Protein AF-0000000080795865 (afdb_homodimer)

Foldseek 3Di:
DVVVVVVVVVVVVVVVVVVVVVVVVVLVVVLVVLLVVLVVLLVLLVVVVVCCVVPVDDLVVLQVQLVVVCVVPVPDPQSHSVSNVLSNLLLCCLQPLLLVVLVVPPPPDDPVSVVSNVQSPSPDDDPVLSSDGPVVSSVVSVVSVVVVVVVVVVVVVVVVVCVVVVD/DVVVVVVVVVVVVVVVVVVVVVVVVVLVVVLVVLLVVLVVLLVLLVVVVVCCVVPVDDLVVLQVQLVVVCVVPVPDPQSHSVSNVLSNLLLCCLQPLLLVVVVVPPPPDDPVSVVSNVQSPSPDDRSVLSSDGPVVSSVVSVVSVVVVVVVVVVVVVVVVVCVVVVD

InterPro domains:
  IPR041527 YhcG, N-terminal [PF17761] (17-151)
  IPR053148 PD-(D/E)XK-like domain-containing protein [PTHR30547] (7-151)

Nearest PDB structures (foldseek):
  7zr1-assembly1_C  TM=2.154E-01  e=6.441E+00  Thermochaetoides thermophila

Solvent-accessible surface area (backbone atoms only — not comparable to full-atom values): 17649 Å² total; per-residue (Å²): 111,68,65,58,51,48,52,47,53,52,46,54,53,48,52,52,52,49,52,51,51,52,51,52,38,50,51,52,29,50,44,45,36,39,27,38,49,43,51,48,38,37,50,51,7,47,51,51,53,52,41,29,74,74,70,63,57,50,71,66,55,44,46,50,50,19,53,52,49,35,68,76,35,71,89,55,84,69,46,43,47,70,45,48,53,48,20,30,50,49,34,41,39,56,42,45,48,49,54,54,51,55,71,66,42,60,90,81,55,57,69,65,58,52,51,51,48,63,52,34,65,52,74,52,80,46,66,74,61,26,65,44,54,65,73,58,48,50,52,50,47,52,49,52,50,50,48,48,50,48,50,50,49,50,50,51,50,51,51,50,50,47,55,58,66,69,97,114,69,64,60,52,47,51,48,51,52,46,54,53,49,53,51,52,50,51,50,50,51,52,49,39,51,49,52,28,51,44,48,35,40,26,38,49,43,51,49,39,38,50,51,8,46,50,52,52,51,42,30,74,74,69,62,57,51,70,67,55,45,47,51,48,18,53,52,49,36,68,74,35,72,89,55,84,69,46,45,46,70,45,48,54,48,21,30,51,50,33,42,40,57,42,48,50,48,54,55,51,55,71,66,41,60,88,82,55,56,68,65,56,53,50,51,48,63,51,35,66,53,75,50,80,44,65,74,61,27,65,44,54,65,74,58,51,52,52,50,48,53,49,52,50,50,50,48,50,50,50,50,48,51,52,50,50,51,51,50,49,48,55,58,66,69,96

Structure (mmCIF, N/CA/C/O backbone):
data_AF-0000000080795865-model_v1
#
loop_
_entity.id
_entity.type
_entity.pdbx_description
1 polymer 'YhcG N-terminal domain-containing protein'
#
loop_
_atom_site.group_PDB
_atom_site.id
_atom_site.type_symbol
_atom_site.label_atom_id
_atom_site.label_alt_id
_atom_site.label_comp_id
_atom_site.label_asym_id
_atom_site.label_entity_id
_atom_site.label_seq_id
_atom_site.pdbx_PDB_ins_code
_atom_site.Cartn_x
_atom_site.Cartn_y
_atom_site.Cartn_z
_atom_site.occupancy
_atom_site.B_iso_or_equiv
_atom_site.auth_seq_id
_atom_site.auth_comp_id
_atom_site.auth_asym_id
_atom_site.auth_atom_id
_atom_site.pdbx_PDB_model_num
ATOM 1 N N . MET A 1 1 ? -2.428 -23.75 -40.094 1 52.38 1 MET A N 1
ATOM 2 C CA . MET A 1 1 ? -2.311 -22.312 -40.375 1 52.38 1 MET A CA 1
ATOM 3 C C . MET A 1 1 ? -3.217 -21.5 -39.469 1 52.38 1 MET A C 1
ATOM 5 O O . MET A 1 1 ? -2.777 -20.531 -38.844 1 52.38 1 MET A O 1
ATOM 9 N N . ASP A 1 2 ? -4.523 -21.969 -39.344 1 59.5 2 ASP A N 1
ATOM 10 C CA . ASP A 1 2 ? -5.574 -21.359 -38.531 1 59.5 2 ASP A CA 1
ATOM 11 C C . ASP A 1 2 ? -5.277 -21.5 -37.031 1 59.5 2 ASP A C 1
ATOM 13 O O . ASP A 1 2 ? -5.473 -20.562 -36.281 1 59.5 2 ASP A O 1
ATOM 17 N N . SER A 1 3 ? -4.492 -22.578 -36.781 1 68.5 3 SER A N 1
ATOM 18 C CA . SER A 1 3 ? -4.211 -22.859 -35.375 1 68.5 3 SER A CA 1
ATOM 19 C C . SER A 1 3 ? -3.158 -21.906 -34.812 1 68.5 3 SER A C 1
ATOM 21 O O . SER A 1 3 ? -3.252 -21.469 -33.688 1 68.5 3 SER A O 1
ATOM 23 N N . ASP A 1 4 ? -2.246 -21.547 -35.75 1 73.12 4 ASP A N 1
ATOM 24 C CA . ASP A 1 4 ? -1.173 -20.656 -35.344 1 73.12 4 ASP A CA 1
ATOM 25 C C . ASP A 1 4 ? -1.697 -19.234 -35.125 1 73.12 4 ASP A C 1
ATOM 27 O O . ASP A 1 4 ? -1.263 -18.531 -34.219 1 73.12 4 ASP A O 1
ATOM 31 N N . ILE A 1 5 ? -2.664 -18.875 -36.094 1 67.75 5 ILE A N 1
ATOM 32 C CA . ILE A 1 5 ? -3.25 -17.547 -35.969 1 67.75 5 ILE A CA 1
ATOM 33 C C . ILE A 1 5 ? -4.074 -17.453 -34.688 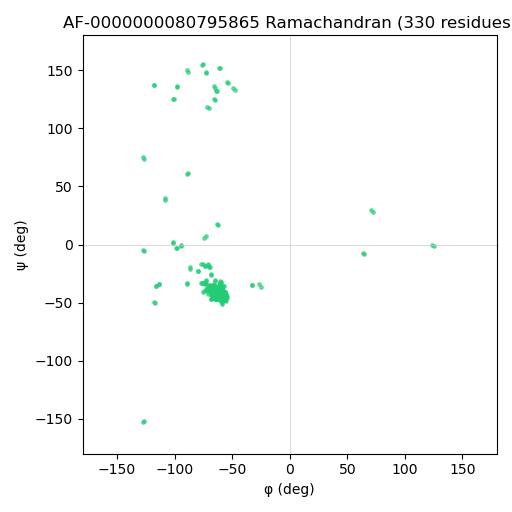1 67.75 5 ILE A C 1
ATOM 35 O O . ILE A 1 5 ? -4.02 -16.438 -34 1 67.75 5 ILE A O 1
ATOM 39 N N . ILE A 1 6 ? -4.82 -18.422 -34.438 1 67.81 6 ILE A N 1
ATOM 40 C CA . ILE A 1 6 ? -5.664 -18.453 -33.25 1 67.81 6 ILE A CA 1
ATOM 41 C C . ILE A 1 6 ? -4.793 -18.391 -31.984 1 67.81 6 ILE A C 1
ATOM 43 O O . ILE A 1 6 ? -5.09 -17.641 -31.047 1 67.81 6 ILE A O 1
ATOM 47 N N . LYS A 1 7 ? -3.793 -19.172 -32 1 76.62 7 LYS A N 1
ATOM 48 C CA . LYS A 1 7 ? -2.887 -19.156 -30.875 1 76.62 7 LYS A CA 1
ATOM 49 C C . LYS A 1 7 ? -2.266 -17.781 -30.672 1 76.62 7 LYS A C 1
ATOM 51 O O . LYS A 1 7 ? -2.105 -17.328 -29.531 1 76.62 7 LYS A O 1
ATOM 56 N N . ARG A 1 8 ? -2.104 -17.141 -31.812 1 84.62 8 ARG A N 1
ATOM 57 C CA . ARG A 1 8 ? -1.524 -15.812 -31.734 1 84.62 8 ARG A CA 1
ATOM 58 C C . ARG A 1 8 ? -2.539 -14.805 -31.203 1 84.62 8 ARG A C 1
ATOM 60 O O . ARG A 1 8 ? -2.195 -13.93 -30.406 1 84.62 8 ARG A O 1
ATOM 67 N N . ALA A 1 9 ? -3.742 -14.953 -31.656 1 87.62 9 ALA A N 1
ATOM 68 C CA . ALA A 1 9 ? -4.801 -14.062 -31.188 1 87.62 9 ALA A CA 1
ATOM 69 C C . ALA A 1 9 ? -5.07 -14.266 -29.688 1 87.62 9 ALA A C 1
ATOM 71 O O . ALA A 1 9 ? -5.273 -13.297 -28.953 1 87.62 9 ALA A O 1
ATOM 72 N N . GLU A 1 10 ? -5.066 -15.461 -29.312 1 89.5 10 GLU A N 1
ATOM 73 C CA . GLU A 1 10 ? -5.305 -15.789 -27.906 1 89.5 10 GLU A CA 1
ATOM 74 C C . GLU A 1 10 ? -4.176 -15.281 -27.016 1 89.5 10 GLU A C 1
ATOM 76 O O . GLU A 1 10 ? -4.418 -14.805 -25.906 1 89.5 10 GLU A O 1
ATOM 81 N N . TYR A 1 11 ? -3.012 -15.383 -27.609 1 93.81 11 TYR A N 1
ATOM 82 C CA . TYR A 1 11 ? -1.864 -14.883 -26.859 1 93.81 11 TYR A CA 1
ATOM 83 C C . TYR A 1 11 ? -1.938 -13.367 -26.688 1 93.81 11 TYR A C 1
ATOM 85 O O . TYR A 1 11 ? -1.671 -12.844 -25.609 1 93.81 11 TYR A O 1
ATOM 93 N N . THR A 1 12 ? -2.311 -12.688 -27.781 1 94.12 12 THR A N 1
ATOM 94 C CA . THR A 1 12 ? -2.418 -11.227 -27.734 1 94.12 12 THR A CA 1
ATOM 95 C C . THR A 1 12 ? -3.465 -10.797 -26.719 1 94.12 12 THR A C 1
ATOM 97 O O . THR A 1 12 ? -3.238 -9.859 -25.953 1 94.12 12 THR A O 1
ATOM 100 N N . GLU A 1 13 ? -4.551 -11.469 -26.672 1 94 13 GLU A N 1
ATOM 101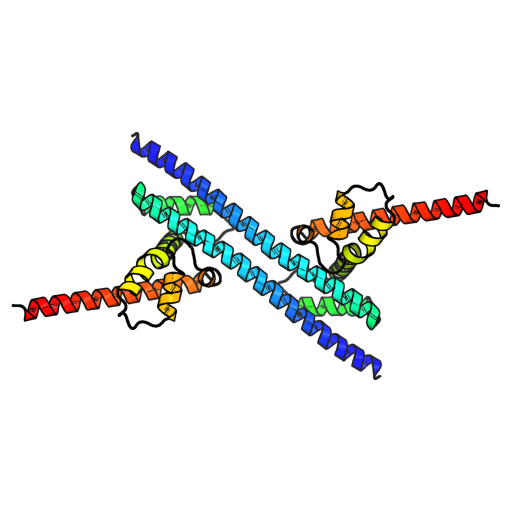 C CA . GLU A 1 13 ? -5.594 -11.164 -25.703 1 94 13 GLU A CA 1
ATOM 102 C C . GLU A 1 13 ? -5.117 -11.445 -24.281 1 94 13 GLU A C 1
ATOM 104 O O . GLU A 1 13 ? -5.359 -10.648 -23.375 1 94 13 GLU A O 1
ATOM 109 N N . PHE A 1 14 ? -4.457 -12.492 -24.156 1 94.31 14 PHE A N 1
ATOM 110 C CA . PHE A 1 14 ? -3.965 -12.914 -22.859 1 94.31 14 PHE A CA 1
ATOM 111 C C . PHE A 1 14 ? -2.955 -11.914 -22.312 1 94.31 14 PHE A C 1
ATOM 113 O O . PHE A 1 14 ? -3.082 -11.461 -21.172 1 94.31 14 PHE A O 1
ATOM 120 N N . ILE A 1 15 ? -2.033 -11.516 -23.125 1 94.88 15 ILE A N 1
ATOM 121 C CA . ILE A 1 15 ? -0.972 -10.617 -22.688 1 94.88 15 ILE A CA 1
ATOM 122 C C . ILE A 1 15 ? -1.558 -9.242 -22.375 1 94.88 15 ILE A C 1
ATOM 124 O O . ILE A 1 15 ? -1.11 -8.562 -21.438 1 94.88 15 ILE A O 1
ATOM 128 N N . ASN A 1 16 ? -2.516 -8.836 -23.109 1 96.12 16 ASN A N 1
ATOM 129 C CA . ASN A 1 16 ? -3.168 -7.559 -22.844 1 96.12 16 ASN A CA 1
ATOM 130 C C . ASN A 1 16 ? -3.912 -7.578 -21.516 1 96.12 16 ASN A C 1
ATOM 132 O O . ASN A 1 16 ? -3.867 -6.605 -20.766 1 96.12 16 ASN A O 1
ATOM 136 N N . GLU A 1 17 ? -4.531 -8.656 -21.25 1 95.44 17 GLU A N 1
ATOM 137 C CA . GLU A 1 17 ? -5.223 -8.812 -19.969 1 95.44 17 GLU A CA 1
ATOM 138 C C . GLU A 1 17 ? -4.242 -8.773 -18.797 1 95.44 17 GLU A C 1
ATOM 140 O O . GLU A 1 17 ? -4.512 -8.141 -17.781 1 95.44 17 GLU A O 1
ATOM 145 N N . LEU A 1 18 ? -3.135 -9.422 -18.984 1 95.25 18 LEU A N 1
ATOM 146 C CA . LEU A 1 18 ? -2.133 -9.453 -17.922 1 95.25 18 LEU A CA 1
ATOM 147 C C . LEU A 1 18 ? -1.545 -8.07 -17.688 1 95.25 18 LEU A C 1
ATOM 149 O O . LEU A 1 18 ? -1.342 -7.664 -16.547 1 95.25 18 LEU A O 1
ATOM 153 N N . LYS A 1 19 ? -1.316 -7.406 -18.781 1 95.81 19 LYS A N 1
ATOM 154 C CA . LYS A 1 19 ? -0.794 -6.047 -18.672 1 95.81 19 LYS A CA 1
ATOM 155 C C . LYS A 1 19 ? -1.751 -5.148 -17.891 1 95.81 19 LYS A C 1
ATOM 157 O O . LYS A 1 19 ? -1.321 -4.355 -17.062 1 95.81 19 LYS A O 1
ATOM 162 N N . GLU A 1 20 ? -2.982 -5.301 -18.141 1 96.19 20 GLU A N 1
ATOM 163 C CA . GLU A 1 20 ? -3.992 -4.52 -17.438 1 96.19 20 GLU A CA 1
ATOM 164 C C . GLU A 1 20 ? -4.012 -4.859 -15.953 1 96.19 20 GLU A C 1
ATOM 166 O O . GLU A 1 20 ? -4.098 -3.967 -15.109 1 96.19 20 GLU A O 1
ATOM 171 N N . ARG A 1 21 ? -3.908 -6.102 -15.641 1 95.12 21 ARG A N 1
ATOM 172 C CA . ARG A 1 21 ? -3.918 -6.543 -14.25 1 95.12 21 ARG A CA 1
ATOM 173 C C . ARG A 1 21 ? -2.695 -6.02 -13.5 1 95.12 21 ARG A C 1
ATOM 175 O O . ARG A 1 21 ? -2.801 -5.602 -12.344 1 95.12 21 ARG A O 1
ATOM 182 N N . ILE A 1 22 ? -1.569 -6.062 -14.172 1 95.5 22 ILE A N 1
ATOM 183 C CA . ILE A 1 22 ? -0.33 -5.574 -13.578 1 95.5 22 ILE A CA 1
ATOM 184 C C . ILE A 1 22 ? -0.44 -4.074 -13.312 1 95.5 22 ILE A C 1
ATOM 186 O O . ILE A 1 22 ? -0.082 -3.6 -12.234 1 95.5 22 ILE A O 1
ATOM 190 N N . GLN A 1 23 ? -1.028 -3.305 -14.219 1 95.19 23 GLN A N 1
ATOM 191 C CA . GLN A 1 23 ? -1.201 -1.863 -14.062 1 95.19 23 GLN A CA 1
ATOM 192 C C . GLN A 1 23 ? -2.152 -1.546 -12.906 1 95.19 23 GLN A C 1
ATOM 194 O O . GLN A 1 23 ? -1.906 -0.623 -12.133 1 95.19 23 GLN A O 1
ATOM 199 N N . ILE A 1 24 ? -3.18 -2.318 -12.836 1 94.5 24 ILE A N 1
ATOM 200 C CA . ILE A 1 24 ? -4.156 -2.123 -11.773 1 94.5 24 ILE A CA 1
ATOM 201 C C . ILE A 1 24 ? -3.504 -2.391 -10.422 1 94.5 24 ILE A C 1
ATOM 203 O O . ILE A 1 24 ? -3.674 -1.614 -9.477 1 94.5 24 ILE A O 1
ATOM 207 N N . ALA A 1 25 ? -2.727 -3.504 -10.344 1 94 25 ALA A N 1
ATOM 208 C CA . ALA A 1 25 ? -2.045 -3.854 -9.102 1 94 25 ALA A CA 1
ATOM 209 C C . ALA A 1 25 ? -1.05 -2.77 -8.695 1 94 25 ALA A C 1
ATOM 211 O O . ALA A 1 25 ? -0.947 -2.42 -7.52 1 94 25 ALA A O 1
ATOM 212 N N . GLN A 1 26 ? -0.346 -2.209 -9.648 1 92.25 26 GLN A N 1
ATOM 213 C CA . GLN A 1 26 ? 0.605 -1.134 -9.391 1 92.25 26 GLN A CA 1
ATOM 214 C C . GLN A 1 26 ? -0.103 0.111 -8.867 1 92.25 26 GLN A C 1
ATOM 216 O O . GLN A 1 26 ? 0.353 0.729 -7.898 1 92.25 26 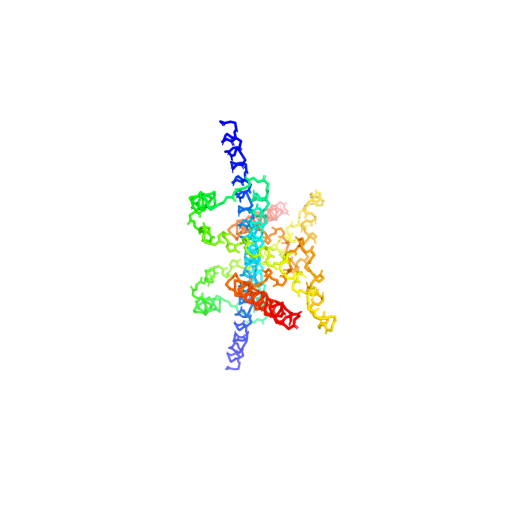GLN A O 1
ATOM 221 N N . THR A 1 27 ? -1.182 0.46 -9.477 1 91.06 27 THR A N 1
ATOM 222 C CA . THR A 1 27 ? -1.946 1.635 -9.07 1 91.06 27 THR A CA 1
ATOM 223 C C . THR A 1 27 ? -2.473 1.473 -7.648 1 91.06 27 THR A C 1
ATOM 225 O O . THR A 1 27 ? -2.367 2.391 -6.836 1 91.06 27 THR A O 1
ATOM 228 N N . LYS A 1 28 ? -2.996 0.297 -7.363 1 92.12 28 LYS A N 1
ATOM 229 C CA . LYS A 1 28 ? -3.518 0.026 -6.027 1 92.12 28 LYS A CA 1
ATOM 230 C C . LYS A 1 28 ? -2.41 0.114 -4.977 1 92.12 28 LYS A C 1
ATOM 232 O O . LYS A 1 28 ? -2.619 0.659 -3.893 1 92.12 28 LYS A O 1
ATOM 237 N N . ALA A 1 29 ? -1.297 -0.453 -5.293 1 91.62 29 ALA A N 1
ATOM 238 C CA . ALA A 1 29 ? -0.151 -0.404 -4.387 1 91.62 29 ALA A CA 1
ATOM 239 C C . ALA A 1 29 ? 0.279 1.036 -4.125 1 91.62 29 ALA A C 1
ATOM 241 O O . ALA A 1 29 ? 0.507 1.422 -2.977 1 91.62 29 ALA A O 1
ATOM 242 N N . ILE A 1 30 ? 0.358 1.846 -5.168 1 89.81 30 ILE A N 1
ATOM 243 C CA . ILE A 1 30 ? 0.77 3.24 -5.055 1 89.81 30 ILE A CA 1
ATOM 244 C C . ILE A 1 30 ? -0.245 4.012 -4.211 1 89.81 30 ILE A C 1
ATOM 246 O O . ILE A 1 30 ? 0.131 4.789 -3.332 1 89.81 30 ILE A O 1
ATOM 250 N N . LEU A 1 31 ? -1.482 3.752 -4.477 1 88.75 31 LEU A N 1
ATOM 251 C CA . LEU A 1 31 ? -2.545 4.445 -3.754 1 88.75 31 LEU A CA 1
ATOM 252 C C . LEU A 1 31 ? -2.512 4.094 -2.27 1 88.75 31 LEU A C 1
ATOM 254 O O . LEU A 1 31 ? -2.744 4.953 -1.419 1 88.75 31 LEU A O 1
ATOM 258 N N . SER A 1 32 ? -2.234 2.844 -1.951 1 90.88 32 SER A N 1
ATOM 259 C CA . SER A 1 32 ? -2.16 2.418 -0.557 1 90.88 32 SER A CA 1
ATOM 260 C C . SER A 1 32 ? -1.01 3.104 0.171 1 90.88 32 SER A C 1
ATOM 262 O O . SER A 1 32 ? -1.168 3.555 1.307 1 90.88 32 SER A O 1
ATOM 264 N N . VAL A 1 33 ? 0.098 3.176 -0.468 1 91.56 33 VAL A N 1
ATOM 265 C CA . VAL A 1 33 ? 1.263 3.84 0.107 1 91.56 33 VAL A CA 1
ATOM 266 C C . VAL A 1 33 ? 0.964 5.324 0.306 1 91.56 33 VAL A C 1
ATOM 268 O O . VAL A 1 33 ? 1.287 5.895 1.352 1 91.56 33 VAL A O 1
ATOM 271 N N . ASN A 1 34 ? 0.347 5.871 -0.69 1 89.75 34 ASN A N 1
ATOM 272 C CA . ASN A 1 34 ? -0.042 7.277 -0.628 1 89.75 34 ASN A CA 1
ATOM 273 C C . ASN A 1 34 ? -0.968 7.551 0.553 1 89.75 34 ASN A C 1
ATOM 275 O O . ASN A 1 34 ? -0.776 8.523 1.285 1 89.75 34 ASN A O 1
ATOM 279 N N . ARG A 1 35 ? -1.864 6.742 0.703 1 91.81 35 ARG A N 1
ATOM 280 C CA . ARG A 1 35 ? -2.824 6.902 1.79 1 91.81 35 ARG A CA 1
ATOM 281 C C . ARG A 1 35 ? -2.123 6.895 3.145 1 91.81 35 ARG A C 1
ATOM 283 O O . ARG A 1 35 ? -2.375 7.762 3.984 1 91.81 35 ARG A O 1
ATOM 290 N N . GLU A 1 36 ? -1.249 5.934 3.363 1 92.44 36 GLU A N 1
ATOM 291 C CA . GLU A 1 36 ? -0.517 5.848 4.625 1 92.44 36 GLU A CA 1
ATOM 292 C C . GLU A 1 36 ? 0.331 7.094 4.855 1 92.44 36 GLU A C 1
ATOM 294 O O . GLU A 1 36 ? 0.429 7.582 5.984 1 92.44 36 GLU A O 1
ATOM 299 N N . LEU A 1 37 ? 0.876 7.594 3.814 1 94.12 37 LEU A N 1
ATOM 300 C CA . LEU A 1 37 ? 1.715 8.781 3.902 1 94.12 37 LEU A CA 1
ATOM 301 C C . LEU A 1 37 ? 0.89 10 4.305 1 94.12 37 LEU A C 1
ATOM 303 O O . LEU A 1 37 ? 1.286 10.758 5.191 1 94.12 37 LEU A O 1
ATOM 307 N N . ILE A 1 38 ? -0.206 10.141 3.668 1 93.5 38 ILE A N 1
ATOM 308 C CA . ILE A 1 38 ? -1.06 11.297 3.938 1 93.5 38 ILE A CA 1
ATOM 309 C C . ILE A 1 38 ? -1.565 11.234 5.379 1 93.5 38 ILE A C 1
ATOM 311 O O . ILE A 1 38 ? -1.578 12.25 6.082 1 93.5 38 ILE A O 1
ATOM 315 N N . TYR A 1 39 ? -1.927 10.047 5.832 1 93.12 39 TYR A N 1
ATOM 316 C CA . TYR A 1 39 ? -2.354 9.883 7.219 1 93.12 39 TYR A CA 1
ATOM 317 C C . TYR A 1 39 ? -1.219 10.219 8.18 1 93.12 39 TYR A C 1
ATOM 319 O O . TYR A 1 39 ? -1.444 10.82 9.227 1 93.12 39 TYR A O 1
ATOM 327 N N . LEU A 1 40 ? -0.064 9.828 7.828 1 94.75 40 LEU A N 1
ATOM 328 C CA . LEU A 1 40 ? 1.099 10.133 8.656 1 94.75 40 LEU A CA 1
ATOM 329 C C . LEU A 1 40 ? 1.312 11.633 8.758 1 94.75 40 LEU A C 1
ATOM 331 O O . LEU A 1 40 ? 1.494 12.164 9.859 1 94.75 40 LEU A O 1
ATOM 335 N N . TYR A 1 41 ? 1.239 12.32 7.629 1 95.88 41 TYR A N 1
ATOM 336 C CA . TYR A 1 41 ? 1.435 13.766 7.598 1 95.88 41 TYR A CA 1
ATOM 337 C C . TYR A 1 41 ? 0.337 14.484 8.375 1 95.88 41 TYR A C 1
ATOM 339 O O . TYR A 1 41 ? 0.602 15.461 9.07 1 95.88 41 TYR A O 1
ATOM 347 N N . TRP A 1 42 ? -0.839 13.969 8.305 1 93.19 42 TRP A N 1
ATOM 348 C CA . TRP A 1 42 ? -1.967 14.492 9.07 1 93.19 42 TRP A CA 1
ATOM 349 C C . TRP A 1 42 ? -1.711 14.375 10.57 1 93.19 42 TRP A C 1
ATOM 351 O O . TRP A 1 42 ? -1.883 15.352 11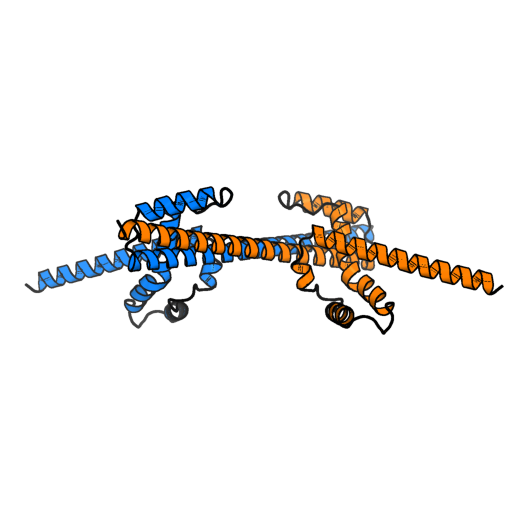.312 1 93.19 42 TRP A O 1
ATOM 361 N N . ASN A 1 43 ? -1.268 13.258 10.938 1 93.69 43 ASN A N 1
ATOM 362 C CA . ASN A 1 43 ? -1.015 13 12.352 1 93.69 43 ASN A CA 1
ATOM 363 C C . ASN A 1 43 ? 0.143 13.844 12.883 1 93.69 43 ASN A C 1
ATOM 365 O O . ASN A 1 43 ? 0.095 14.336 14.008 1 93.69 43 ASN A O 1
ATOM 369 N N . ILE A 1 44 ? 1.132 13.922 12.086 1 95.88 44 ILE A N 1
ATOM 370 C CA . ILE A 1 44 ? 2.256 14.766 12.484 1 95.88 44 ILE A CA 1
ATOM 371 C C . ILE A 1 44 ? 1.794 16.219 12.617 1 95.88 44 ILE A C 1
ATOM 373 O O . ILE A 1 44 ? 2.109 16.875 13.602 1 95.88 44 ILE A O 1
ATOM 377 N N . GLY A 1 45 ? 1.022 16.688 11.648 1 95.69 45 GLY A N 1
ATOM 378 C CA . GLY A 1 45 ? 0.468 18.031 11.727 1 95.69 45 GLY A CA 1
ATOM 379 C C . GLY A 1 45 ? -0.354 18.266 12.977 1 95.69 45 GLY A C 1
ATOM 380 O O . GLY A 1 45 ? -0.174 19.266 13.672 1 95.69 45 GLY A O 1
ATOM 381 N N . LYS A 1 46 ? -1.206 17.344 13.242 1 93.62 46 LYS A N 1
ATOM 382 C CA . LYS A 1 46 ? -2.02 17.406 14.453 1 93.62 46 LYS A CA 1
ATOM 383 C C . LYS A 1 46 ? -1.144 17.5 15.703 1 93.62 46 LYS A C 1
ATOM 385 O O . LYS A 1 46 ? -1.364 18.375 16.547 1 93.62 46 LYS A O 1
ATOM 390 N N . SER A 1 47 ? -0.171 16.656 15.766 1 94.5 47 SER A N 1
ATOM 391 C CA . SER A 1 47 ? 0.713 16.609 16.938 1 94.5 47 SER A CA 1
ATOM 392 C C . SER A 1 47 ? 1.459 17.938 17.094 1 94.5 47 SER A C 1
ATOM 394 O O . SER A 1 47 ? 1.632 18.422 18.219 1 94.5 47 SER A O 1
ATOM 396 N N . ILE A 1 48 ? 1.918 18.5 16.016 1 95.69 48 ILE A N 1
ATOM 397 C CA . ILE A 1 48 ? 2.629 19.766 16.047 1 95.69 48 ILE A CA 1
ATOM 398 C C . ILE A 1 48 ? 1.705 20.859 16.594 1 95.69 48 ILE A C 1
ATOM 400 O O . ILE A 1 48 ? 2.1 21.641 17.453 1 95.69 48 ILE A O 1
ATOM 404 N N . VAL A 1 49 ? 0.466 20.891 16.156 1 94.06 49 VAL A N 1
ATOM 405 C CA . VAL A 1 49 ? -0.507 21.891 16.609 1 94.06 49 VAL A CA 1
ATOM 406 C C . VAL A 1 49 ? -0.743 21.734 18.109 1 94.06 49 VAL A C 1
ATOM 408 O O . VAL A 1 49 ? -0.732 22.719 18.859 1 94.06 49 VAL A O 1
ATOM 411 N N . GLU A 1 50 ? -0.889 20.531 18.516 1 93.31 50 GLU A N 1
ATOM 412 C CA . GLU A 1 50 ? -1.151 20.25 19.938 1 93.31 50 GLU A CA 1
ATOM 413 C C . GLU A 1 50 ? 0.028 20.656 20.812 1 93.31 50 GLU A C 1
ATOM 415 O O . GLU A 1 50 ? -0.159 21.266 21.859 1 93.31 50 GLU A O 1
ATOM 420 N N . LYS A 1 51 ? 1.231 20.375 20.359 1 93.81 51 LYS A N 1
ATOM 421 C CA . LYS A 1 51 ? 2.424 20.703 21.141 1 93.81 51 LYS A CA 1
ATOM 422 C C . LYS A 1 51 ? 2.682 22.203 21.141 1 93.81 51 LYS A C 1
ATOM 424 O O . LYS A 1 51 ? 3.16 22.75 22.141 1 93.81 51 LYS A O 1
ATOM 429 N N . GLN A 1 52 ? 2.395 22.844 20.078 1 93.19 52 GLN A N 1
ATOM 430 C CA . GLN A 1 52 ? 2.486 24.297 20.047 1 93.19 52 GLN A CA 1
ATOM 431 C C . GLN A 1 52 ? 1.529 24.938 21.047 1 93.19 52 GLN A C 1
ATOM 433 O O . GLN A 1 52 ? 1.905 25.875 21.766 1 93.19 52 GLN A O 1
ATOM 438 N N . GLU A 1 53 ? 0.327 24.453 21.078 1 91.38 53 GLU A N 1
ATOM 439 C CA . GLU A 1 53 ? -0.699 24.984 21.969 1 91.38 53 GLU A CA 1
ATOM 440 C C . GLU A 1 53 ? -0.388 24.672 23.422 1 91.38 53 GLU A C 1
ATOM 442 O O . GLU A 1 53 ? -0.521 25.531 24.297 1 91.38 53 GLU A O 1
ATOM 447 N N . ASP A 1 54 ? 0.167 23.531 23.688 1 90.31 54 ASP A N 1
ATOM 448 C CA . ASP A 1 54 ? 0.351 23.047 25.047 1 90.31 54 ASP A CA 1
ATOM 449 C C . ASP A 1 54 ? 1.688 23.5 25.625 1 90.31 54 ASP A C 1
ATOM 451 O O . ASP A 1 54 ? 1.79 23.797 26.812 1 90.31 54 ASP A O 1
ATOM 455 N N . MET A 1 55 ? 2.73 23.609 24.703 1 89.38 55 MET A N 1
ATOM 456 C CA . MET A 1 55 ? 4.086 23.781 25.219 1 89.38 55 MET A CA 1
ATOM 457 C C . MET A 1 55 ? 4.762 24.984 24.594 1 89.38 55 MET A C 1
ATOM 459 O O . MET A 1 55 ? 5.891 25.328 24.938 1 89.38 55 MET A O 1
ATOM 463 N N . GLY A 1 56 ? 4.129 25.594 23.672 1 90.25 56 GLY A N 1
ATOM 464 C CA . GLY A 1 56 ? 4.688 26.766 23.016 1 90.25 56 GLY A CA 1
ATOM 465 C C . GLY A 1 56 ? 5.852 26.453 22.109 1 90.25 56 GLY A C 1
ATOM 466 O O . GLY A 1 56 ? 6.773 27.25 21.953 1 90.25 56 GLY A O 1
ATOM 467 N N . TRP A 1 57 ? 5.844 25.281 21.562 1 90.25 57 TRP A N 1
ATOM 468 C CA . TRP A 1 57 ? 6.914 24.875 20.656 1 90.25 57 TRP A CA 1
ATOM 469 C C . TRP A 1 57 ? 6.891 25.719 19.375 1 90.25 57 TRP A C 1
ATOM 471 O O . TRP A 1 57 ? 5.828 25.953 18.797 1 90.25 57 TRP A O 1
ATOM 481 N N . GLY A 1 58 ? 8.117 26.156 18.953 1 90.5 58 GLY A N 1
ATOM 482 C CA . GLY A 1 58 ? 8.219 27.016 17.781 1 90.5 58 GLY A CA 1
ATOM 483 C C . GLY A 1 58 ? 9.195 26.484 16.75 1 90.5 58 GLY A C 1
ATOM 484 O O . GLY A 1 58 ? 9.344 25.281 16.578 1 90.5 58 GLY A O 1
ATOM 485 N N . LYS A 1 59 ? 9.742 27.406 16 1 94.12 59 LYS A N 1
ATOM 486 C CA . LYS A 1 59 ? 10.594 27.141 14.844 1 94.12 59 LYS A CA 1
ATOM 487 C C . LYS A 1 59 ? 11.805 26.297 15.234 1 94.12 59 LYS A C 1
ATOM 489 O O . LYS A 1 59 ? 12.164 25.359 14.523 1 94.12 59 LYS A O 1
ATOM 494 N N . SER A 1 60 ? 12.336 26.578 16.297 1 94.31 60 SER A N 1
ATOM 495 C CA . SER A 1 60 ? 13.547 25.891 16.734 1 94.31 60 SER A CA 1
ATOM 496 C C . SER A 1 60 ? 13.273 24.406 17 1 94.31 60 SER A C 1
ATOM 498 O O . SER A 1 60 ? 14.086 23.547 16.656 1 94.31 60 SER A O 1
ATOM 500 N N . VAL A 1 61 ? 12.195 24.141 17.688 1 93.88 61 VAL A N 1
ATOM 501 C CA . VAL A 1 61 ? 11.859 22.75 18.016 1 93.88 61 VAL A CA 1
ATOM 502 C C . VAL A 1 61 ? 11.57 21.969 16.734 1 93.88 61 VAL A C 1
ATOM 504 O O . VAL A 1 61 ? 12 20.828 16.594 1 93.88 61 VAL A O 1
ATOM 507 N N . VAL A 1 62 ? 10.914 22.594 15.797 1 95.88 62 VAL A N 1
ATOM 508 C CA . VAL A 1 62 ? 10.57 21.938 14.539 1 95.88 62 VAL A CA 1
ATOM 509 C C . VAL A 1 62 ? 11.844 21.656 13.742 1 95.88 62 VAL A C 1
ATOM 511 O O . VAL A 1 62 ? 11.969 20.609 13.109 1 95.88 62 VAL A O 1
ATOM 514 N N . GLU A 1 63 ? 12.773 22.578 13.75 1 96.75 63 GLU A N 1
ATOM 515 C CA . GLU A 1 63 ? 14.055 22.359 13.078 1 96.75 63 GLU A CA 1
ATOM 516 C C . GLU A 1 63 ? 14.805 21.188 13.68 1 96.75 63 GLU A C 1
ATOM 518 O O . GLU A 1 63 ? 15.383 20.375 12.953 1 96.75 63 GLU A O 1
ATOM 523 N N . GLN A 1 64 ? 14.773 21.109 15.008 1 96.56 64 GLN A N 1
ATOM 524 C CA . GLN A 1 64 ? 15.406 19.984 15.672 1 96.56 64 GLN A CA 1
ATOM 525 C C . GLN A 1 64 ? 14.695 18.672 15.344 1 96.56 64 GLN A C 1
ATOM 527 O O . GLN A 1 64 ? 15.344 17.656 15.102 1 96.56 64 GLN A O 1
ATOM 532 N N . LEU A 1 65 ? 13.398 18.734 15.367 1 96.5 65 LEU A N 1
ATOM 533 C CA . LEU A 1 65 ? 12.594 17.578 15.023 1 96.5 65 LEU A CA 1
ATOM 534 C C . LEU A 1 65 ? 12.938 17.062 13.625 1 96.5 65 LEU A C 1
ATOM 536 O O . LEU A 1 65 ? 13.133 15.867 13.422 1 96.5 65 LEU A O 1
ATOM 540 N N . ALA A 1 66 ? 13.023 17.953 12.688 1 97.25 66 ALA A N 1
ATOM 541 C CA . ALA A 1 66 ? 13.375 17.625 11.305 1 97.25 66 ALA A CA 1
ATOM 542 C C . ALA A 1 66 ? 14.734 16.922 11.242 1 97.25 66 ALA A C 1
ATOM 544 O O . ALA A 1 66 ? 14.867 15.883 10.594 1 97.25 66 ALA A O 1
ATOM 545 N N . LYS A 1 67 ? 15.695 17.438 11.914 1 97.19 67 LYS A N 1
ATOM 546 C CA . LYS A 1 67 ? 17.031 16.875 11.953 1 97.19 67 LYS A CA 1
ATOM 547 C C . LYS A 1 67 ? 17.016 15.461 12.516 1 97.19 67 LYS A C 1
ATOM 549 O O . LYS A 1 67 ? 17.625 14.547 11.945 1 97.19 67 LYS A O 1
ATOM 554 N N . ASP A 1 68 ? 16.312 15.281 13.594 1 97.12 68 ASP A N 1
ATOM 555 C CA . ASP A 1 68 ? 16.266 13.992 14.273 1 97.12 68 ASP A CA 1
ATOM 556 C C . ASP A 1 68 ? 15.562 12.945 13.414 1 97.12 68 ASP A C 1
ATOM 558 O O . ASP A 1 68 ? 16.031 11.805 13.305 1 97.12 68 ASP A O 1
ATOM 562 N N . LEU A 1 69 ? 14.484 13.305 12.82 1 96.94 69 LEU A N 1
ATOM 563 C CA . LEU A 1 69 ? 13.734 12.375 11.992 1 96.94 69 LEU A CA 1
ATOM 564 C C . LEU A 1 69 ? 14.523 11.984 10.75 1 96.94 69 LEU A C 1
ATOM 566 O O . LEU A 1 69 ? 14.523 10.82 10.344 1 96.94 69 LEU A O 1
ATOM 570 N N . ARG A 1 70 ? 15.211 12.898 10.188 1 96.44 70 ARG A N 1
ATOM 571 C CA . ARG A 1 70 ? 16.016 12.609 9 1 96.44 70 ARG A CA 1
ATOM 572 C C . ARG A 1 70 ? 17.172 11.688 9.336 1 96.44 70 ARG A C 1
ATOM 574 O O . ARG A 1 70 ? 17.562 10.852 8.523 1 96.44 70 ARG A O 1
ATOM 581 N N . ARG A 1 71 ? 17.75 11.867 10.477 1 96.25 71 ARG A N 1
ATOM 582 C CA . ARG A 1 71 ? 18.828 11 10.93 1 96.25 71 ARG A CA 1
ATOM 583 C C . ARG A 1 71 ? 18.328 9.578 11.164 1 96.25 71 ARG A C 1
ATOM 585 O O . ARG A 1 71 ? 19 8.609 10.82 1 96.25 71 ARG A O 1
ATOM 592 N N . GLU A 1 72 ? 17.125 9.5 11.727 1 94.81 72 GLU A N 1
ATOM 593 C CA . GLU A 1 72 ? 16.562 8.203 12.07 1 94.81 72 GLU A CA 1
ATOM 594 C C . GLU A 1 72 ? 16.062 7.469 10.828 1 94.81 72 GLU A C 1
ATOM 596 O O . GLU A 1 72 ? 16.125 6.238 10.758 1 94.81 72 GLU A O 1
ATOM 601 N N . PHE A 1 73 ? 15.602 8.242 9.922 1 94.94 73 PHE A N 1
ATOM 602 C CA . PHE A 1 73 ? 15.031 7.664 8.703 1 94.94 73 PHE A CA 1
ATOM 603 C C . PHE A 1 73 ? 15.68 8.266 7.465 1 94.94 73 PHE A C 1
ATOM 605 O O . PHE A 1 73 ? 15.023 8.961 6.688 1 94.94 73 PHE A O 1
ATOM 612 N N . PRO A 1 74 ? 16.891 7.898 7.172 1 92.69 74 PRO A N 1
ATOM 613 C CA . PRO A 1 74 ? 17.656 8.547 6.102 1 92.69 74 PRO A CA 1
ATOM 614 C C . PRO A 1 74 ? 17.094 8.234 4.715 1 92.69 74 PRO A C 1
ATOM 616 O O . PRO A 1 74 ? 17.266 9.023 3.783 1 92.69 74 PRO A O 1
ATOM 619 N N . ASP A 1 75 ? 16.312 7.184 4.586 1 89.81 75 ASP A N 1
ATOM 620 C CA . ASP A 1 75 ? 15.828 6.773 3.275 1 89.81 75 ASP A CA 1
ATOM 621 C C . ASP A 1 75 ? 14.406 7.285 3.033 1 89.81 75 ASP A C 1
ATOM 623 O O . ASP A 1 75 ? 13.828 7.035 1.978 1 89.81 75 ASP A O 1
ATOM 627 N N . VAL A 1 76 ? 13.898 7.914 4.02 1 89.62 76 VAL A N 1
ATOM 628 C CA . VAL A 1 76 ? 12.555 8.461 3.895 1 89.62 76 VAL A CA 1
ATOM 629 C C . VAL A 1 76 ? 12.633 9.961 3.613 1 89.62 76 VAL A C 1
ATOM 631 O O . VAL A 1 76 ? 13.281 10.703 4.352 1 89.62 76 VAL A O 1
ATOM 634 N N . LYS A 1 77 ? 11.977 10.289 2.518 1 88.31 77 LYS A N 1
ATOM 635 C CA . LYS A 1 77 ? 11.93 11.711 2.184 1 88.31 77 LYS A CA 1
ATOM 636 C C . LYS A 1 77 ? 10.734 12.391 2.84 1 88.31 77 LYS A C 1
ATOM 638 O O . LYS A 1 77 ? 9.781 11.719 3.254 1 88.31 77 LYS A O 1
ATOM 643 N N . GLY A 1 78 ? 10.789 13.641 3.209 1 93.75 78 GLY A N 1
ATOM 644 C CA . GLY A 1 78 ? 9.594 14.359 3.607 1 93.75 78 GLY A CA 1
ATOM 645 C C . GLY A 1 78 ? 9.695 14.992 4.98 1 93.75 78 GLY A C 1
ATOM 646 O O . GLY A 1 78 ? 8.797 15.719 5.41 1 93.75 78 GLY A O 1
ATOM 647 N N . PHE A 1 79 ? 10.859 14.773 5.629 1 96.94 79 PHE A N 1
ATOM 648 C CA . PHE A 1 79 ? 10.922 15.266 7 1 96.94 79 PHE A CA 1
ATOM 649 C C . PHE A 1 79 ? 11.828 16.484 7.098 1 96.94 79 PHE A C 1
ATOM 651 O O . PHE A 1 79 ? 12.594 16.625 8.055 1 96.94 79 PHE A O 1
ATOM 658 N N . SER A 1 80 ? 11.742 17.344 6.113 1 97.06 80 SER A N 1
ATOM 659 C CA . SER A 1 80 ? 12.359 18.656 6.211 1 97.06 80 SER A CA 1
ATOM 660 C C . SER A 1 80 ? 11.539 19.578 7.109 1 97.06 80 SER A C 1
ATOM 662 O O . SER A 1 80 ? 10.344 19.359 7.312 1 97.06 80 SER A O 1
ATOM 664 N N . SER A 1 81 ? 12.258 20.578 7.684 1 97.25 81 SER A N 1
ATOM 665 C CA . SER A 1 81 ? 11.531 21.562 8.492 1 97.25 81 SER A CA 1
ATOM 666 C C . SER A 1 81 ? 10.391 22.203 7.699 1 97.25 81 SER A C 1
ATOM 668 O O . SER A 1 81 ? 9.273 22.328 8.211 1 97.25 81 SER A O 1
ATOM 670 N N . ARG A 1 82 ? 10.672 22.547 6.512 1 96.88 82 ARG A N 1
ATOM 671 C CA . ARG A 1 82 ? 9.672 23.141 5.637 1 96.88 82 ARG A CA 1
ATOM 672 C C . ARG A 1 82 ? 8.461 22.219 5.48 1 96.88 82 ARG A C 1
ATOM 674 O O . ARG A 1 82 ? 7.316 22.672 5.574 1 96.88 82 ARG A O 1
ATOM 681 N N . ASN A 1 83 ? 8.688 21.016 5.254 1 97.12 83 ASN A N 1
ATOM 682 C CA . ASN A 1 83 ? 7.586 20.094 5.016 1 97.12 83 ASN A CA 1
ATOM 683 C C . ASN A 1 83 ? 6.812 19.797 6.297 1 97.12 83 ASN A C 1
ATOM 685 O O . ASN A 1 83 ? 5.613 19.531 6.258 1 97.12 83 ASN A O 1
ATOM 689 N N . ILE A 1 84 ? 7.465 19.828 7.406 1 97.75 84 ILE A N 1
ATOM 690 C CA . ILE A 1 84 ? 6.766 19.641 8.672 1 97.75 84 ILE A CA 1
ATOM 691 C C . ILE A 1 84 ? 5.781 20.781 8.891 1 97.75 84 ILE A C 1
ATOM 693 O O . ILE A 1 84 ? 4.652 20.562 9.336 1 97.75 84 ILE A O 1
ATOM 697 N N . TRP A 1 85 ? 6.191 21.969 8.531 1 97 85 TRP A N 1
ATOM 698 C CA . TRP A 1 85 ? 5.273 23.094 8.625 1 97 85 TRP A CA 1
ATOM 699 C C . TRP A 1 85 ? 4.109 22.938 7.656 1 97 85 TRP A C 1
ATOM 701 O O . TRP A 1 85 ? 2.984 23.344 7.953 1 97 85 TRP A O 1
ATOM 711 N N . ARG A 1 86 ? 4.391 22.359 6.543 1 96.75 86 ARG A N 1
ATOM 712 C CA . ARG A 1 86 ? 3.322 22.078 5.594 1 96.75 86 ARG A CA 1
ATOM 713 C C . ARG A 1 86 ? 2.33 21.078 6.176 1 96.75 86 ARG A C 1
ATOM 715 O O . ARG A 1 86 ? 1.121 21.203 5.965 1 96.75 86 ARG A O 1
ATOM 722 N N . MET A 1 87 ? 2.834 20.094 6.902 1 97.12 87 MET A N 1
ATOM 723 C CA . MET A 1 87 ? 1.967 19.125 7.562 1 97.12 87 MET A CA 1
ATOM 724 C C . MET A 1 87 ? 1.045 19.812 8.562 1 97.12 87 MET A C 1
ATOM 726 O O . MET A 1 87 ? -0.149 19.516 8.625 1 97.12 87 MET A O 1
ATOM 730 N N . ARG A 1 88 ? 1.583 20.672 9.273 1 95.75 88 ARG A N 1
ATOM 731 C CA . ARG A 1 88 ? 0.791 21.469 10.203 1 95.75 88 ARG A CA 1
ATOM 732 C C . ARG A 1 88 ? -0.301 22.25 9.477 1 95.75 88 ARG A C 1
ATOM 734 O O . ARG A 1 88 ? -1.458 22.25 9.898 1 95.75 88 ARG A O 1
ATOM 741 N N . ALA A 1 89 ? 0.1 22.938 8.461 1 94.12 89 ALA A N 1
ATOM 742 C CA . ALA A 1 89 ? -0.848 23.719 7.664 1 94.12 89 ALA A CA 1
ATOM 743 C C . ALA A 1 89 ? -1.948 22.812 7.102 1 94.12 89 ALA A C 1
ATOM 745 O O . ALA A 1 89 ? -3.111 23.219 7.027 1 94.12 89 ALA A O 1
ATOM 746 N N . PHE A 1 90 ? -1.533 21.672 6.684 1 93.06 90 PHE A N 1
ATOM 747 C CA . PHE A 1 90 ? -2.463 20.688 6.148 1 93.06 90 PHE A CA 1
ATOM 748 C C . PHE A 1 90 ? -3.508 20.312 7.191 1 93.06 90 PHE A C 1
ATOM 750 O O . PHE A 1 90 ? -4.707 20.328 6.906 1 93.06 90 PHE A O 1
ATOM 757 N N . TYR A 1 91 ? -3.145 20.016 8.352 1 92.38 91 TYR A N 1
ATOM 758 C CA . TYR A 1 91 ? -4.051 19.672 9.445 1 92.38 91 TYR A CA 1
ATOM 759 C C . TYR A 1 91 ? -5.004 20.828 9.742 1 92.38 91 TYR A C 1
ATOM 761 O O . TYR A 1 91 ? -6.219 20.625 9.836 1 92.38 91 TYR A O 1
ATOM 769 N N . LEU A 1 92 ? -4.539 22.031 9.797 1 90.25 92 LEU A N 1
ATOM 770 C CA . LEU A 1 92 ? -5.328 23.203 10.141 1 90.25 92 LEU A CA 1
ATOM 771 C C . LEU A 1 92 ? -6.332 23.531 9.039 1 90.25 92 LEU A C 1
ATOM 773 O O . LEU A 1 92 ? -7.461 23.938 9.32 1 90.25 92 LEU A O 1
ATOM 777 N N . ALA A 1 93 ? -5.836 23.359 7.84 1 86.56 93 ALA A N 1
ATOM 778 C CA . ALA A 1 93 ? -6.691 23.672 6.695 1 86.56 93 ALA A CA 1
ATOM 779 C C . ALA A 1 93 ? -7.977 22.844 6.738 1 86.56 93 ALA A C 1
ATOM 781 O O . ALA A 1 93 ? -9.062 23.375 6.465 1 86.56 93 ALA A O 1
ATOM 782 N N . PHE A 1 94 ? -7.832 21.594 7.215 1 83.06 94 PHE A N 1
ATOM 783 C CA . PHE A 1 94 ? -8.977 20.703 7.137 1 83.06 94 PHE A CA 1
ATOM 784 C C . PHE A 1 94 ? -9.68 20.594 8.492 1 83.06 94 PHE A C 1
ATOM 786 O O . PHE A 1 94 ? -10.672 19.891 8.625 1 83.06 94 PHE A O 1
ATOM 793 N N . THR A 1 95 ? -9.32 21.188 9.43 1 82.94 95 THR A N 1
ATOM 794 C CA . THR A 1 95 ? -9.969 21.141 10.734 1 82.94 95 THR A CA 1
ATOM 795 C C . THR A 1 95 ? -10.523 22.516 11.117 1 82.94 95 THR A C 1
ATOM 797 O O . THR A 1 95 ? -11.555 22.609 11.789 1 82.94 95 THR A O 1
ATOM 800 N N . GLU A 1 96 ? -9.828 23.578 10.742 1 77.12 96 GLU A N 1
ATOM 801 C CA . GLU A 1 96 ? -10.234 24.906 11.18 1 77.12 96 GLU A CA 1
ATOM 802 C C . GLU A 1 96 ? -10.609 25.797 9.992 1 77.12 96 GLU A C 1
ATOM 804 O O . GLU A 1 96 ? -11.688 26.391 9.969 1 77.12 96 GLU A O 1
ATOM 809 N N . ASP A 1 97 ? -9.758 25.812 9.047 1 73.56 97 ASP A N 1
ATOM 810 C CA . ASP A 1 97 ? -9.914 26.781 7.973 1 73.56 97 ASP A CA 1
ATOM 811 C C . ASP A 1 97 ? -11.141 26.469 7.117 1 73.56 97 ASP A C 1
ATOM 813 O O . ASP A 1 97 ? -11.938 27.375 6.82 1 73.56 97 ASP A O 1
ATOM 817 N N . VAL A 1 98 ? -11.195 25.219 6.793 1 66.62 98 VAL A N 1
ATOM 818 C CA . VAL A 1 98 ? -12.312 24.828 5.941 1 66.62 98 VAL A CA 1
ATOM 819 C C . VAL A 1 98 ? -13.625 25.031 6.684 1 66.62 98 VAL A C 1
ATOM 821 O O . VAL A 1 98 ? -14.609 25.5 6.105 1 66.62 98 VAL A O 1
ATOM 824 N N . ILE A 1 99 ? -13.664 24.797 7.879 1 66.19 99 ILE A N 1
ATOM 825 C CA . ILE A 1 99 ? -14.867 24.969 8.688 1 66.19 99 ILE A CA 1
ATOM 826 C C . ILE A 1 99 ? -15.227 26.438 8.781 1 66.19 99 ILE A C 1
ATOM 828 O O . ILE A 1 99 ? -16.391 26.812 8.602 1 66.19 99 ILE A O 1
ATOM 832 N N . LYS A 1 100 ? -14.305 27.297 9.016 1 72.56 100 LYS A N 1
ATOM 833 C CA . LYS A 1 100 ? -14.539 28.734 9.117 1 72.56 100 LYS A CA 1
ATOM 834 C C . LYS A 1 100 ? -15.016 29.312 7.785 1 72.56 100 LYS A C 1
ATOM 836 O O . LYS A 1 100 ? -15.898 30.172 7.758 1 72.56 100 LYS A O 1
ATOM 841 N N . LEU A 1 101 ? -14.398 28.844 6.742 1 67.5 101 LEU A N 1
ATOM 842 C CA . LEU A 1 101 ? -14.75 29.328 5.414 1 67.5 101 LEU A CA 1
ATOM 843 C C . LEU A 1 101 ? -16.156 28.906 5.035 1 67.5 101 LEU A C 1
ATOM 845 O O . LEU A 1 101 ? -16.891 29.656 4.395 1 67.5 101 LEU A O 1
ATOM 849 N N . SER A 1 102 ? -16.453 27.641 5.395 1 64.06 102 SER A N 1
ATOM 850 C CA . SER A 1 102 ? -17.781 27.125 5.086 1 64.06 102 SER A CA 1
ATOM 851 C C . SER A 1 102 ? -18.859 27.891 5.824 1 64.06 102 SER A C 1
ATOM 853 O O . SER A 1 102 ? -19.953 28.094 5.305 1 64.06 102 SER A O 1
ATOM 855 N N . GLN A 1 103 ? -18.625 28.219 7.062 1 64.69 103 GLN A N 1
ATOM 856 C CA . GLN A 1 103 ? -19.578 28.969 7.867 1 64.69 103 GLN A CA 1
ATOM 857 C C . GLN A 1 103 ? -19.781 30.375 7.309 1 64.69 103 GLN A C 1
ATOM 859 O O . GLN A 1 103 ? -20.812 30.984 7.535 1 64.69 103 GLN A O 1
ATOM 864 N N . ALA A 1 104 ? -18.719 30.875 6.703 1 60.44 104 ALA A N 1
ATOM 865 C CA . ALA A 1 104 ? -18.828 32.219 6.109 1 60.44 104 ALA A CA 1
ATOM 866 C C . ALA A 1 104 ? -19.531 32.156 4.762 1 60.44 104 ALA A C 1
ATOM 868 O O . ALA A 1 104 ? -19.891 33.188 4.207 1 60.44 104 ALA A O 1
ATOM 869 N N . VAL A 1 105 ? -19.469 30.969 4.207 1 53.25 105 VAL A N 1
ATOM 870 C CA . VAL A 1 105 ? -20.109 30.828 2.902 1 53.25 105 VAL A CA 1
ATOM 871 C C . VAL A 1 105 ? -21.609 31.016 3.035 1 53.25 105 VAL A C 1
ATOM 873 O O . VAL A 1 105 ? -22.234 30.484 3.965 1 53.25 105 VAL A O 1
ATOM 876 N N . PRO A 1 106 ? -22.172 31.859 2.338 1 49.78 106 PRO A N 1
ATOM 877 C CA . PRO A 1 106 ? -23.609 32.156 2.416 1 49.78 106 PRO A CA 1
ATOM 878 C C . PRO A 1 106 ? -24.469 30.875 2.354 1 49.78 106 PRO A C 1
ATOM 880 O O . PRO A 1 106 ? -24.016 29.859 1.835 1 49.78 106 PRO A O 1
ATOM 883 N N . GLU A 1 107 ? -25.547 30.719 3.262 1 50.25 107 GLU A N 1
ATOM 884 C CA . GLU A 1 107 ? -26.562 29.672 3.363 1 50.25 107 GLU A CA 1
ATOM 885 C C . GLU A 1 107 ? -26.812 29.016 2.012 1 50.25 107 GLU A C 1
ATOM 887 O O . GLU A 1 107 ? -27.109 27.812 1.944 1 50.25 107 GLU A O 1
ATOM 892 N N . SER A 1 108 ? -26.719 29.703 1.043 1 49.44 108 SER A N 1
ATOM 893 C CA . SER A 1 108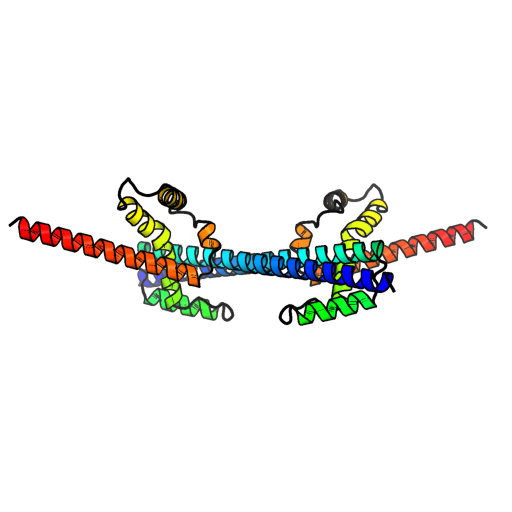 ? -27.016 29.219 -0.3 1 49.44 108 SER A CA 1
ATOM 894 C C . SER A 1 108 ? -25.906 28.312 -0.817 1 49.44 108 SER A C 1
ATOM 896 O O . SER A 1 108 ? -25.891 27.938 -1.991 1 49.44 108 SER A O 1
ATOM 898 N N . SER A 1 109 ? -25.016 28 -0.12 1 49.78 109 SER A N 1
ATOM 899 C CA . SER A 1 109 ? -23.891 27.234 -0.644 1 49.78 109 SER A CA 1
ATOM 900 C C . SER A 1 109 ? -24.281 25.781 -0.914 1 49.78 109 SER A C 1
ATOM 902 O O . SER A 1 109 ? -25.219 25.266 -0.303 1 49.78 109 SER A O 1
ATOM 904 N N . SER A 1 110 ? -23.656 25.188 -1.934 1 52.06 110 SER A N 1
ATOM 905 C CA . SER A 1 110 ? -24 23.922 -2.596 1 52.06 110 SER A CA 1
ATOM 906 C C . SER A 1 110 ? -23.891 22.75 -1.638 1 52.06 110 SER A C 1
ATOM 908 O O . SER A 1 110 ? -23.125 22.797 -0.664 1 52.06 110 SER A O 1
ATOM 910 N N . LYS A 1 111 ? -24.891 21.922 -1.622 1 54.91 111 LYS A N 1
ATOM 911 C CA . LYS A 1 111 ? -25 20.641 -0.937 1 54.91 111 LYS A CA 1
ATOM 912 C C . LYS A 1 111 ? -23.656 19.922 -0.86 1 54.91 111 LYS A C 1
ATOM 914 O O . LYS A 1 111 ? -23.328 19.328 0.164 1 54.91 111 LYS A O 1
ATOM 919 N N . ASP A 1 112 ? -22.891 20.094 -1.869 1 52.72 112 ASP A N 1
ATOM 920 C CA . ASP A 1 112 ? -21.609 19.391 -1.973 1 52.72 112 ASP A CA 1
ATOM 921 C C . ASP A 1 112 ? -20.625 19.906 -0.92 1 52.72 112 ASP A C 1
ATOM 923 O O . ASP A 1 112 ? -19.953 19.109 -0.267 1 52.72 112 ASP A O 1
ATOM 927 N N . LEU A 1 113 ? -20.703 21.203 -0.82 1 53.5 113 LEU A N 1
ATOM 928 C CA . LEU A 1 113 ? -19.812 21.797 0.168 1 53.5 113 LEU A CA 1
ATOM 929 C C . LEU A 1 113 ? -20.219 21.406 1.581 1 53.5 113 LEU A C 1
ATOM 931 O O . LEU A 1 113 ? -19.359 21.094 2.416 1 53.5 113 LEU A O 1
ATOM 935 N N . ALA A 1 114 ? -21.531 21.453 1.816 1 54.88 114 ALA A N 1
ATOM 936 C CA . ALA A 1 114 ? -22.047 21 3.102 1 54.88 114 ALA A CA 1
ATOM 937 C C . ALA A 1 114 ? -21.641 19.562 3.381 1 54.88 114 ALA A C 1
ATOM 939 O O . ALA A 1 114 ? -21.234 19.219 4.496 1 54.88 114 ALA A O 1
ATOM 940 N N . GLN A 1 115 ? -21.781 18.75 2.445 1 58.09 115 GLN A N 1
ATOM 941 C CA . GLN A 1 115 ? -21.438 17.344 2.586 1 58.09 115 GLN A CA 1
ATOM 942 C C . GLN A 1 115 ? -19.953 17.156 2.896 1 58.09 115 GLN A C 1
ATOM 944 O O . GLN A 1 115 ? -19.578 16.328 3.73 1 58.09 115 GLN A O 1
ATOM 949 N N . LEU A 1 116 ? -19.109 17.906 2.225 1 56.88 116 LEU A N 1
ATOM 950 C CA . LEU A 1 116 ? -17.672 17.844 2.48 1 56.88 116 LEU A CA 1
ATOM 951 C C . LEU A 1 116 ? -17.359 18.328 3.896 1 56.88 116 LEU A C 1
ATOM 953 O O . LEU A 1 116 ? -16.531 17.719 4.586 1 56.88 116 LEU A O 1
ATOM 957 N N . VAL A 1 117 ? -18.031 19.391 4.254 1 57.72 117 VAL A N 1
ATOM 958 C CA . VAL A 1 117 ? -17.828 19.953 5.586 1 57.72 117 VAL A CA 1
ATOM 959 C C . VAL A 1 117 ? -18.25 18.938 6.645 1 57.72 117 VAL A C 1
ATOM 961 O O . VAL A 1 117 ? -17.578 18.766 7.66 1 57.72 117 VAL A O 1
ATOM 964 N N . LEU A 1 118 ? -19.391 18.375 6.332 1 59.91 118 LEU A N 1
ATOM 965 C CA . LEU A 1 118 ? -19.875 17.359 7.262 1 59.91 118 LEU A CA 1
ATOM 966 C C . LEU A 1 118 ? -18.891 16.203 7.367 1 59.91 118 LEU A C 1
ATOM 968 O O . LEU A 1 118 ? -18.75 15.594 8.43 1 59.91 118 LEU A O 1
ATOM 972 N N . ALA A 1 119 ? -18.297 15.984 6.285 1 59.53 119 ALA A N 1
ATOM 973 C CA . ALA A 1 119 ? -17.344 14.883 6.27 1 59.53 119 ALA A CA 1
ATOM 974 C C . ALA A 1 119 ? -16.062 15.258 7.023 1 59.53 119 ALA A C 1
ATOM 976 O O . ALA A 1 119 ? -15.305 14.383 7.438 1 59.53 119 ALA A O 1
ATOM 977 N N . LEU A 1 120 ? -15.961 16.531 7.148 1 61 120 LEU A N 1
ATOM 978 C CA . LEU A 1 120 ? -14.789 17.062 7.84 1 61 120 LEU A CA 1
ATOM 979 C C . LEU A 1 120 ? -15.047 17.156 9.344 1 61 120 LEU A C 1
ATOM 981 O O . LEU A 1 120 ? -15.695 18.094 9.812 1 61 120 LEU A O 1
ATOM 985 N N . ASP A 1 121 ? -15.289 16.188 9.984 1 56.06 121 ASP A N 1
ATOM 986 C CA . ASP A 1 121 ? -15.656 16.203 11.398 1 56.06 121 ASP A CA 1
ATOM 987 C C . ASP A 1 121 ? -14.516 16.766 12.25 1 56.06 121 ASP A C 1
ATOM 989 O O . ASP A 1 121 ? -14.594 16.766 13.484 1 56.06 121 ASP A O 1
ATOM 993 N N . GLY A 1 122 ? -13.633 17.438 11.492 1 55.31 122 GLY A N 1
ATOM 994 C CA . GLY A 1 122 ? -12.562 18.094 12.227 1 55.31 122 GLY A CA 1
ATOM 995 C C . GLY A 1 122 ? -11.656 17.109 12.953 1 55.31 122 GLY A C 1
ATOM 996 O O . GLY A 1 122 ? -10.664 17.5 13.57 1 55.31 122 GLY A O 1
ATOM 997 N N . VAL A 1 123 ? -12.125 15.867 12.898 1 60.88 123 VAL A N 1
ATOM 998 C CA . VAL A 1 123 ? -11.414 14.867 13.68 1 60.88 123 VAL A CA 1
ATOM 999 C C . VAL A 1 123 ? -10.75 13.852 12.742 1 60.88 123 VAL A C 1
ATOM 1001 O O . VAL A 1 123 ? -9.586 13.5 12.922 1 60.88 123 VAL A O 1
ATOM 1004 N N . ASN A 1 124 ? -11.484 13.672 11.695 1 72.31 124 ASN A N 1
ATOM 1005 C CA . ASN A 1 124 ? -11.016 12.602 10.812 1 72.31 124 ASN A CA 1
ATOM 1006 C C . ASN A 1 124 ? -10.648 13.141 9.43 1 72.31 124 ASN A C 1
ATOM 1008 O O . ASN A 1 124 ? -11.305 14.055 8.922 1 72.31 124 ASN A O 1
ATOM 1012 N N . LEU A 1 125 ? -9.539 12.68 8.875 1 78.12 125 LEU A N 1
ATOM 1013 C CA . LEU A 1 125 ? -9.148 13 7.504 1 78.12 125 LEU A CA 1
ATOM 1014 C C . LEU A 1 125 ? -10.07 12.312 6.5 1 78.12 125 LEU A C 1
ATOM 1016 O O . LEU A 1 125 ? -10.227 11.094 6.535 1 78.12 125 LEU A O 1
ATOM 1020 N N . PRO A 1 126 ? -10.75 13.141 5.738 1 72.12 126 PRO A N 1
ATOM 1021 C CA . PRO A 1 126 ? -11.578 12.5 4.711 1 72.12 126 PRO A CA 1
ATOM 1022 C C . PRO A 1 126 ? -10.781 11.547 3.82 1 72.12 126 PRO A C 1
ATOM 1024 O O . PRO A 1 126 ? -9.641 11.844 3.461 1 72.12 126 PRO A O 1
ATOM 1027 N N . GLN A 1 127 ? -11.422 10.414 3.518 1 77.94 127 GLN A N 1
ATOM 1028 C CA . GLN A 1 127 ? -10.773 9.367 2.73 1 77.94 127 GLN A CA 1
ATOM 1029 C C . GLN A 1 127 ? -10.336 9.898 1.368 1 77.94 127 GLN A C 1
ATOM 1031 O O . GLN A 1 127 ? -9.266 9.531 0.865 1 77.94 127 GLN A O 1
ATOM 1036 N N . ALA A 1 128 ? -11.18 10.758 0.828 1 77.5 128 ALA A N 1
ATOM 1037 C CA . ALA A 1 128 ? -10.898 11.305 -0.498 1 77.5 128 ALA A CA 1
ATOM 1038 C C . ALA A 1 128 ? -9.594 12.094 -0.5 1 77.5 128 ALA A C 1
ATOM 1040 O O . ALA A 1 128 ? -8.844 12.07 -1.481 1 77.5 128 ALA A O 1
ATOM 1041 N N . VAL A 1 129 ? -9.289 12.742 0.569 1 82.75 129 VAL A N 1
ATOM 1042 C CA . VAL A 1 129 ? -8.07 13.539 0.696 1 82.75 129 VAL A CA 1
ATOM 1043 C C . VAL A 1 129 ? -6.863 12.617 0.851 1 82.75 129 VAL A C 1
ATOM 1045 O O . VAL A 1 129 ? -5.789 12.891 0.313 1 82.75 129 VAL A O 1
ATOM 1048 N N . ALA A 1 130 ? -7.125 11.492 1.5 1 87.62 130 ALA A N 1
ATOM 1049 C CA . ALA A 1 130 ? -6.051 10.523 1.738 1 87.62 130 ALA A CA 1
ATOM 1050 C C . ALA A 1 130 ? -5.645 9.828 0.444 1 87.62 130 ALA A C 1
ATOM 1052 O O . ALA A 1 130 ? -4.559 9.25 0.36 1 87.62 130 ALA A O 1
ATOM 1053 N N . GLU A 1 131 ? -6.52 9.93 -0.525 1 85.44 131 GLU A N 1
ATOM 1054 C CA . GLU A 1 131 ? -6.266 9.227 -1.781 1 85.44 131 GLU A CA 1
ATOM 1055 C C . GLU A 1 131 ? -5.574 10.141 -2.791 1 85.44 131 GLU A C 1
ATOM 1057 O O . GLU A 1 131 ? -5.156 9.688 -3.859 1 85.44 131 GLU A O 1
ATOM 1062 N N . ILE A 1 132 ? -5.34 11.391 -2.375 1 84.94 132 ILE A N 1
ATOM 1063 C CA . ILE A 1 132 ? -4.688 12.391 -3.217 1 84.94 132 ILE A CA 1
ATOM 1064 C C . ILE A 1 132 ? -3.205 12.477 -2.863 1 84.94 132 ILE A C 1
ATOM 1066 O O . ILE A 1 132 ? -2.844 12.539 -1.685 1 84.94 132 ILE A O 1
ATOM 1070 N N . PRO A 1 133 ? -2.367 12.531 -4 1 89.75 133 PRO A N 1
ATOM 1071 C CA . PRO A 1 133 ? -0.939 12.672 -3.707 1 89.75 133 PRO A CA 1
ATOM 1072 C C . PRO A 1 133 ? -0.619 13.953 -2.945 1 89.75 133 PRO A C 1
ATOM 1074 O O . PRO A 1 133 ? -1.34 14.953 -3.072 1 89.75 133 PRO A O 1
ATOM 1077 N N . TRP A 1 134 ? 0.418 13.961 -2.17 1 92.88 134 TRP A N 1
ATOM 1078 C CA . TRP A 1 134 ? 0.814 15.047 -1.284 1 92.88 134 TRP A CA 1
ATOM 1079 C C . TRP A 1 134 ? 0.973 16.344 -2.061 1 92.88 134 TRP A C 1
ATOM 1081 O O . TRP A 1 134 ? 0.557 17.422 -1.594 1 92.88 134 TRP A O 1
ATOM 1091 N N . GLY A 1 135 ? 1.616 16.25 -3.301 1 90.38 135 GLY A N 1
ATOM 1092 C CA . GLY A 1 135 ? 1.774 17.438 -4.109 1 90.38 135 GLY A CA 1
ATOM 1093 C C . GLY A 1 135 ? 0.46 18.141 -4.414 1 90.38 135 GLY A C 1
ATOM 1094 O O . GLY A 1 135 ? 0.371 19.359 -4.348 1 90.38 135 GLY A O 1
ATOM 1095 N N . HIS A 1 136 ? -0.545 17.375 -4.691 1 88.19 136 HIS A N 1
ATOM 1096 C CA . HIS A 1 136 ? -1.862 17.938 -4.973 1 88.19 136 HIS A CA 1
ATOM 1097 C C . HIS A 1 136 ? -2.508 18.484 -3.705 1 88.19 136 HIS A C 1
ATOM 1099 O O . HIS A 1 136 ? -3.158 19.531 -3.738 1 88.19 136 HIS A O 1
ATOM 1105 N N . ASN A 1 137 ? -2.316 17.797 -2.602 1 88.69 137 ASN A N 1
ATOM 1106 C CA . ASN A 1 137 ? -2.824 18.281 -1.328 1 88.69 137 ASN A CA 1
ATOM 1107 C C . ASN A 1 137 ? -2.238 19.656 -0.987 1 88.69 137 ASN A C 1
ATOM 1109 O O . ASN A 1 137 ? -2.947 20.531 -0.493 1 88.69 137 ASN A O 1
ATOM 1113 N N . LEU A 1 138 ? -0.976 19.812 -1.264 1 92.31 138 LEU A N 1
ATOM 1114 C CA . LEU A 1 138 ? -0.333 21.109 -1.023 1 92.31 138 LEU A CA 1
ATOM 1115 C C . LEU A 1 138 ? -0.962 22.188 -1.883 1 92.31 138 LEU A C 1
ATOM 1117 O O . LEU A 1 138 ? -1.137 23.328 -1.426 1 92.31 138 LEU A O 1
ATOM 1121 N N . THR A 1 139 ? -1.291 21.828 -3.057 1 88.5 139 THR A N 1
ATOM 1122 C CA . THR A 1 139 ? -1.956 22.781 -3.943 1 88.5 139 THR A CA 1
ATOM 1123 C C . THR A 1 139 ? -3.309 23.188 -3.373 1 88.5 139 THR A C 1
ATOM 1125 O O . THR A 1 139 ? -3.672 24.375 -3.414 1 88.5 139 THR A O 1
ATOM 1128 N N . ILE A 1 140 ? -4.008 22.297 -2.838 1 82.06 140 ILE A N 1
ATOM 1129 C CA . ILE A 1 140 ? -5.328 22.547 -2.262 1 82.06 140 ILE A CA 1
ATOM 1130 C C . ILE A 1 140 ? -5.199 23.5 -1.07 1 82.06 140 ILE A C 1
ATOM 1132 O O . ILE A 1 140 ? -5.941 24.469 -0.964 1 82.06 140 ILE A O 1
ATOM 1136 N N . ILE A 1 141 ? -4.262 23.203 -0.23 1 87.94 141 ILE A N 1
ATOM 1137 C CA . ILE A 1 141 ? -4.133 24.016 0.972 1 87.94 141 ILE A CA 1
ATOM 1138 C C . ILE A 1 141 ? -3.695 25.438 0.592 1 87.94 141 ILE A C 1
ATOM 1140 O O . ILE A 1 141 ? -4.117 26.406 1.217 1 87.94 141 ILE A O 1
ATOM 1144 N N . ASN A 1 142 ? -2.879 25.547 -0.415 1 88.44 142 ASN A N 1
ATOM 1145 C CA . ASN A 1 142 ? -2.492 26.875 -0.891 1 88.44 142 ASN A CA 1
ATOM 1146 C C . ASN A 1 142 ? -3.693 27.641 -1.428 1 88.44 142 ASN A C 1
ATOM 1148 O O . ASN A 1 142 ? -3.803 28.844 -1.217 1 88.44 142 ASN A O 1
ATOM 1152 N N . LYS A 1 143 ? -4.551 26.938 -2.045 1 82.25 143 LYS A N 1
ATOM 1153 C CA . LYS A 1 143 ? -5.766 27.578 -2.561 1 82.25 143 LYS A CA 1
ATOM 1154 C C . LYS A 1 143 ? -6.676 28.031 -1.423 1 82.25 143 LYS A C 1
ATOM 1156 O O . LYS A 1 143 ? -7.266 29.109 -1.488 1 82.25 143 LYS A O 1
ATOM 1161 N N . ILE A 1 144 ? -6.844 27.234 -0.446 1 80 144 ILE A N 1
ATOM 1162 C CA . ILE A 1 144 ? -7.641 27.578 0.727 1 80 144 ILE A CA 1
ATOM 1163 C C . ILE A 1 144 ? -7.059 28.812 1.401 1 80 144 ILE A C 1
ATOM 1165 O O . ILE A 1 144 ? -7.797 29.734 1.779 1 80 144 ILE A O 1
ATOM 1169 N N . LYS A 1 145 ? -5.797 28.859 1.495 1 81.62 145 LYS A N 1
ATOM 1170 C CA . LYS A 1 145 ? -5.121 30.016 2.092 1 81.62 145 LYS A CA 1
ATOM 1171 C C . LYS A 1 145 ? -5.371 31.281 1.278 1 81.62 145 LYS A C 1
ATOM 1173 O O . LYS A 1 145 ? -5.613 32.344 1.843 1 81.62 145 LYS A O 1
ATOM 1178 N N . ASP A 1 146 ? -5.305 31.125 0.033 1 79.88 146 ASP A N 1
ATOM 1179 C CA . ASP A 1 146 ? -5.551 32.25 -0.85 1 79.88 146 ASP A CA 1
ATOM 1180 C C . ASP A 1 146 ? -6.98 32.781 -0.703 1 79.88 146 ASP A C 1
ATOM 1182 O O . ASP A 1 146 ? -7.215 33.969 -0.688 1 79.88 146 ASP A O 1
ATOM 1186 N N . GLU A 1 147 ? -7.855 31.891 -0.618 1 77.06 147 GLU A N 1
ATOM 1187 C CA . GLU A 1 147 ? -9.258 32.25 -0.451 1 77.06 147 GLU A CA 1
ATOM 1188 C C . GLU A 1 147 ? -9.484 32.938 0.894 1 77.06 147 GLU A C 1
ATOM 1190 O O . GLU A 1 147 ? -10.25 33.906 0.984 1 77.06 147 GLU A O 1
ATOM 1195 N N . LYS A 1 148 ? -8.859 32.469 1.822 1 73.88 148 LYS A N 1
ATOM 1196 C CA . LYS A 1 148 ? -8.938 33.062 3.143 1 73.88 148 LYS A CA 1
ATOM 1197 C C . LYS A 1 148 ? -8.422 34.5 3.113 1 73.88 148 LYS A C 1
ATOM 1199 O O . LYS A 1 148 ? -9.047 35.406 3.67 1 73.88 148 LYS A O 1
ATOM 1204 N N . GLN A 1 149 ? -7.34 34.562 2.463 1 73.62 149 GLN A N 1
ATOM 1205 C CA . GLN A 1 149 ? -6.758 35.875 2.334 1 73.62 149 GLN A CA 1
ATOM 1206 C C . GLN A 1 149 ? -7.688 36.812 1.565 1 73.62 149 GLN A C 1
ATOM 1208 O O . GLN A 1 149 ? -7.832 38 1.921 1 73.62 149 GLN A O 1
ATOM 1213 N N . ARG A 1 150 ? -8.219 36.25 0.625 1 69.31 150 ARG A N 1
ATOM 1214 C CA . ARG A 1 150 ? -9.148 37.031 -0.176 1 69.31 150 ARG A CA 1
ATOM 1215 C C . ARG A 1 150 ? -10.359 37.469 0.649 1 69.31 150 ARG A C 1
ATOM 1217 O O . ARG A 1 150 ? -10.781 38.625 0.583 1 69.31 150 ARG A O 1
ATOM 1224 N N . LYS A 1 151 ? -10.852 36.594 1.343 1 71.94 151 LYS A N 1
ATOM 1225 C CA . LYS A 1 151 ? -12 36.906 2.189 1 71.94 151 LYS A CA 1
ATOM 1226 C C . LYS A 1 151 ? -11.633 37.938 3.254 1 71.94 151 LYS A C 1
ATOM 1228 O O . LYS A 1 151 ? -12.406 38.875 3.518 1 71.94 151 LYS A O 1
ATOM 1233 N N . LEU A 1 152 ? -10.555 37.719 3.836 1 65.44 152 LEU A N 1
ATOM 1234 C CA . LEU A 1 152 ? -10.07 38.656 4.84 1 65.44 152 LEU A CA 1
ATOM 1235 C C . LEU A 1 152 ? -9.93 40.062 4.246 1 65.44 152 LEU A C 1
ATOM 1237 O O . LEU A 1 152 ? -10.32 41.031 4.871 1 65.44 152 LEU A O 1
ATOM 1241 N N . LYS A 1 153 ? -9.414 40.062 3.123 1 64.94 153 LYS A N 1
ATOM 1242 C CA . LYS A 1 153 ? -9.242 41.344 2.443 1 64.94 153 LYS A CA 1
ATOM 1243 C C . LYS A 1 153 ? -10.594 42 2.182 1 64.94 153 LYS A C 1
ATOM 1245 O O . LYS A 1 153 ? -10.75 43.219 2.371 1 64.94 153 LYS A O 1
ATOM 1250 N N . LYS A 1 154 ? -11.492 41.25 1.747 1 68.06 154 LYS A N 1
ATOM 1251 C CA . LYS A 1 154 ? -12.828 41.781 1.492 1 68.06 154 LYS A CA 1
ATOM 1252 C C . LYS A 1 154 ? -13.461 42.344 2.771 1 68.06 154 LYS A C 1
ATOM 1254 O O . LYS A 1 154 ? -14.109 43.375 2.756 1 68.06 154 LYS A O 1
ATOM 1259 N N . GLN A 1 155 ? -13.312 41.625 3.787 1 64.38 155 GLN A N 1
ATOM 1260 C CA . GLN A 1 155 ? -13.852 42.031 5.078 1 64.38 155 GLN A CA 1
ATOM 1261 C C . GLN A 1 155 ? -13.219 43.344 5.555 1 64.38 155 GLN A C 1
ATOM 1263 O O . GLN A 1 155 ? -13.914 44.219 6.062 1 64.38 155 GLN A O 1
ATOM 1268 N N . ILE A 1 156 ? -11.992 43.375 5.387 1 61.31 156 ILE A N 1
ATOM 1269 C CA . ILE A 1 156 ? -11.273 44.594 5.766 1 61.31 156 ILE A CA 1
ATOM 1270 C C . ILE A 1 156 ? -11.758 45.75 4.93 1 61.31 156 ILE A C 1
ATOM 1272 O O . ILE A 1 156 ? -12.023 46.844 5.461 1 61.31 156 ILE A O 1
ATOM 1276 N N . LYS A 1 157 ? -11.852 45.562 3.744 1 64.12 157 LYS A N 1
ATOM 1277 C CA . LYS A 1 157 ? -12.336 46.625 2.848 1 64.12 157 LYS A CA 1
ATOM 1278 C C . LYS A 1 157 ? -13.742 47.062 3.227 1 64.12 157 LY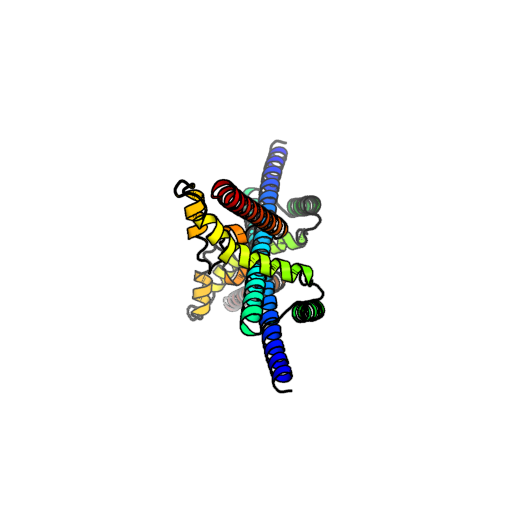S A C 1
ATOM 1280 O O . LYS A 1 157 ? -14.047 48.25 3.246 1 64.12 157 LYS A O 1
ATOM 1285 N N . ALA A 1 158 ? -14.57 46.188 3.475 1 62.44 158 ALA A N 1
ATOM 1286 C CA . ALA A 1 158 ? -15.945 46.5 3.859 1 62.44 158 ALA A CA 1
ATOM 1287 C C . ALA A 1 158 ? -15.992 47.281 5.152 1 62.44 158 ALA A C 1
ATOM 1289 O O . ALA A 1 158 ? -16.766 48.25 5.273 1 62.44 158 ALA A O 1
ATOM 1290 N N . ASN A 1 159 ? -15.195 46.875 6.031 1 59.59 159 ASN A N 1
ATOM 1291 C CA . ASN A 1 159 ? -15.133 47.594 7.305 1 59.59 159 ASN A CA 1
ATOM 1292 C C . ASN A 1 159 ? -14.609 49 7.125 1 59.59 159 ASN A C 1
ATOM 1294 O O . ASN A 1 159 ? -15.109 49.938 7.754 1 59.59 159 ASN A O 1
ATOM 1298 N N . LEU A 1 160 ? -13.68 49.125 6.285 1 60.53 160 LEU A N 1
ATOM 1299 C CA . LEU A 1 160 ? -13.109 50.438 5.996 1 60.53 160 LEU A CA 1
ATOM 1300 C C . LEU A 1 160 ? -14.125 51.344 5.297 1 60.53 160 LEU A C 1
ATOM 1302 O O . LEU A 1 160 ? -14.242 52.531 5.617 1 60.53 160 LEU A O 1
ATOM 1306 N N . GLU A 1 161 ? -14.828 50.781 4.469 1 62.28 161 GLU A N 1
ATOM 1307 C CA . GLU A 1 161 ? -15.875 51.531 3.779 1 62.28 161 GLU A CA 1
ATOM 1308 C C . GLU A 1 161 ? -17 51.938 4.738 1 62.28 161 GLU A C 1
ATOM 1310 O O . GLU A 1 161 ? -17.531 53.031 4.648 1 62.28 161 GLU A O 1
ATOM 1315 N N . GLU A 1 162 ? -17.344 51.125 5.598 1 56.59 162 GLU A N 1
ATOM 1316 C CA . GLU A 1 162 ? -18.344 51.438 6.617 1 56.59 162 GLU A CA 1
ATOM 1317 C C . GLU A 1 162 ? -17.828 52.531 7.555 1 56.59 162 GLU A C 1
ATOM 1319 O O . GLU A 1 162 ? -18.594 53.406 7.957 1 56.59 162 GLU A O 1
ATOM 1324 N N . LEU A 1 163 ? -16.641 52.406 7.855 1 52.69 163 LEU A N 1
ATOM 1325 C CA . LEU A 1 163 ? -16.031 53.438 8.688 1 52.69 163 LEU A CA 1
ATOM 1326 C C . LEU A 1 163 ? -15.945 54.75 7.941 1 52.69 163 LEU A C 1
ATOM 1328 O O . LEU A 1 163 ? -16.141 55.812 8.531 1 52.69 163 LEU A O 1
ATOM 1332 N N . ALA A 1 164 ? -15.664 54.688 6.77 1 55.28 164 ALA A N 1
ATOM 1333 C CA . ALA A 1 164 ? -15.555 55.906 5.961 1 55.28 164 ALA A CA 1
ATOM 1334 C C . ALA A 1 164 ? -16.922 56.531 5.73 1 55.28 164 ALA A C 1
ATOM 1336 O O . ALA A 1 164 ? -17.078 57.75 5.781 1 55.28 164 ALA A O 1
ATOM 1337 N N . TYR A 1 165 ? -17.906 55.719 5.441 1 54.56 165 TYR A N 1
ATOM 1338 C CA . TYR A 1 165 ? -19.203 56.312 5.16 1 54.56 165 TYR A CA 1
ATOM 1339 C C . TYR A 1 165 ? -20 56.531 6.445 1 54.56 165 TYR A C 1
ATOM 1341 O O . TYR A 1 165 ? -21.031 57.188 6.441 1 54.56 165 TYR A O 1
ATOM 1349 N N . GLY A 1 166 ? -19.625 55.844 7.469 1 51 166 GLY A N 1
ATOM 1350 C CA . GLY A 1 166 ? -20.328 56.094 8.719 1 51 166 GLY A CA 1
ATOM 1351 C C . GLY A 1 166 ? -19.891 57.375 9.406 1 51 166 GLY A C 1
ATOM 1352 O O . GLY A 1 166 ? -20.469 57.75 10.43 1 51 166 GLY A O 1
ATOM 1353 N N . PHE A 1 167 ? -18.766 57.969 9.07 1 37.5 167 PHE A N 1
ATOM 1354 C CA . PHE A 1 167 ? -18.609 59.344 9.5 1 37.5 167 PHE A CA 1
ATOM 1355 C C . PHE A 1 167 ? -19.234 60.281 8.484 1 37.5 167 PHE A C 1
ATOM 1357 O O . PHE A 1 167 ? -19.266 60 7.289 1 37.5 167 PHE A O 1
ATOM 1364 N N . MET B 1 1 ? 15.289 26.172 35.094 1 52.34 1 MET B N 1
ATOM 1365 C CA . MET B 1 1 ? 16.078 24.938 35.031 1 52.34 1 MET B CA 1
ATOM 1366 C C . MET B 1 1 ? 15.164 23.734 34.781 1 52.34 1 MET B C 1
ATOM 1368 O O . MET B 1 1 ? 15.438 22.906 33.906 1 52.34 1 MET B O 1
ATOM 1372 N N . ASP B 1 2 ? 14.031 23.656 35.594 1 59.47 2 ASP B N 1
ATOM 1373 C CA . ASP B 1 2 ? 13.031 22.594 35.562 1 59.47 2 ASP B CA 1
ATOM 1374 C C . ASP B 1 2 ? 12.234 22.625 34.281 1 59.47 2 ASP B C 1
ATOM 1376 O O . ASP B 1 2 ? 11.953 21.562 33.688 1 59.47 2 ASP B O 1
ATOM 1380 N N . SER B 1 3 ? 12.203 23.859 33.719 1 68.12 3 SER B N 1
ATOM 1381 C CA . SER B 1 3 ? 11.398 24.031 32.5 1 68.12 3 SER B CA 1
ATOM 1382 C C . SER B 1 3 ? 12.109 23.453 31.281 1 68.12 3 SER B C 1
ATOM 1384 O O . SER B 1 3 ? 11.469 22.844 30.422 1 68.12 3 SER B O 1
ATOM 1386 N N . ASP B 1 4 ? 13.445 23.578 31.359 1 73.38 4 ASP B N 1
ATOM 1387 C CA . ASP B 1 4 ? 14.242 23.078 30.234 1 73.38 4 ASP B CA 1
ATOM 1388 C C . ASP B 1 4 ? 14.266 21.547 30.219 1 73.38 4 ASP B C 1
ATOM 1390 O O . ASP B 1 4 ? 14.219 20.938 29.141 1 73.38 4 ASP B O 1
ATOM 1394 N N . ILE B 1 5 ? 14.352 21 31.516 1 67.94 5 ILE B N 1
ATOM 1395 C CA . ILE B 1 5 ? 14.375 19.547 31.625 1 67.94 5 ILE B CA 1
ATOM 1396 C C . ILE B 1 5 ? 13.031 18.969 31.172 1 67.94 5 ILE B C 1
ATOM 1398 O O . ILE B 1 5 ? 12.992 17.969 30.453 1 67.94 5 ILE B O 1
ATOM 1402 N N . ILE B 1 6 ? 12 19.578 31.578 1 68.06 6 ILE B N 1
ATOM 1403 C CA . ILE B 1 6 ? 10.664 19.125 31.219 1 68.06 6 ILE B CA 1
ATOM 1404 C C . ILE B 1 6 ? 10.477 19.219 29.703 1 68.06 6 ILE B C 1
ATOM 1406 O O . ILE B 1 6 ? 9.961 18.281 29.078 1 68.06 6 ILE B O 1
ATOM 1410 N N . LYS B 1 7 ? 10.883 20.281 29.188 1 76.62 7 LYS B N 1
ATOM 1411 C CA . LYS B 1 7 ? 10.773 20.453 27.75 1 76.62 7 LYS B CA 1
ATOM 1412 C C . LYS B 1 7 ? 11.57 19.391 27 1 76.62 7 LYS B C 1
ATOM 1414 O O . LYS B 1 7 ? 11.125 18.859 25.984 1 76.62 7 LYS B O 1
ATOM 1419 N N . ARG B 1 8 ? 12.648 19.016 27.688 1 84.69 8 ARG B N 1
ATOM 1420 C CA . ARG B 1 8 ? 13.484 17.984 27.062 1 84.69 8 ARG B CA 1
ATOM 1421 C C . ARG B 1 8 ? 12.828 16.625 27.172 1 84.69 8 ARG B C 1
ATOM 1423 O O . ARG B 1 8 ? 12.883 15.828 26.234 1 84.69 8 ARG B O 1
ATOM 1430 N N . ALA B 1 9 ? 12.25 16.359 28.312 1 87.81 9 ALA B N 1
ATOM 1431 C CA . ALA B 1 9 ? 11.562 15.094 28.5 1 87.81 9 ALA B CA 1
ATOM 1432 C C . ALA B 1 9 ? 10.352 14.969 27.578 1 87.81 9 ALA B C 1
ATOM 1434 O O . ALA B 1 9 ? 10.102 13.906 27.016 1 87.81 9 ALA B O 1
ATOM 1435 N N . GLU B 1 10 ? 9.656 16.016 27.438 1 89.62 10 GLU B N 1
ATOM 1436 C CA . GLU B 1 10 ? 8.477 16.031 26.578 1 89.62 10 GLU B CA 1
ATOM 1437 C C . GLU B 1 10 ? 8.867 15.859 25.109 1 89.62 10 GLU B C 1
ATOM 1439 O O . GLU B 1 10 ? 8.172 15.172 24.359 1 89.62 10 GLU B O 1
ATOM 1444 N N . TYR B 1 11 ? 9.992 16.453 24.828 1 93.81 11 TYR B N 1
ATOM 1445 C CA . TYR B 1 11 ? 10.477 16.312 23.453 1 93.81 11 TYR B CA 1
ATOM 1446 C C . TYR B 1 11 ? 10.875 14.867 23.172 1 93.81 11 TYR B C 1
ATOM 1448 O O . TYR B 1 11 ? 10.555 14.336 22.109 1 93.81 11 TYR B O 1
ATOM 1456 N N . THR B 1 12 ? 11.578 14.258 24.141 1 94.25 12 THR B N 1
ATOM 1457 C CA . THR B 1 12 ? 12.016 12.875 23.969 1 94.25 12 THR B CA 1
ATOM 1458 C C . THR B 1 12 ? 10.82 11.945 23.812 1 94.25 12 THR B C 1
ATOM 1460 O O . THR B 1 12 ? 10.828 11.055 22.953 1 94.25 12 THR B O 1
ATOM 1463 N N . GLU B 1 13 ? 9.805 12.164 24.562 1 94 13 GLU B N 1
ATOM 1464 C CA . GLU B 1 13 ? 8.594 11.359 24.438 1 94 13 GLU B CA 1
ATOM 1465 C C . GLU B 1 13 ? 7.902 11.594 23.094 1 94 13 GLU B C 1
ATOM 1467 O O . GLU B 1 13 ? 7.445 10.648 22.453 1 94 13 GLU B O 1
ATOM 1472 N N . PHE B 1 14 ? 7.875 12.781 22.734 1 94.25 14 PHE B N 1
ATOM 1473 C CA . PHE B 1 14 ? 7.219 13.172 21.5 1 94.25 14 PHE B CA 1
ATOM 1474 C C . PHE B 1 14 ? 7.918 12.547 20.297 1 94.25 14 PHE B C 1
ATOM 1476 O O . PHE B 1 14 ? 7.273 11.922 19.453 1 94.25 14 PHE B O 1
ATOM 1483 N N . ILE B 1 15 ? 9.219 12.625 20.266 1 94.94 15 ILE B N 1
ATOM 1484 C CA . ILE B 1 15 ? 9.977 12.125 19.125 1 94.94 15 ILE B CA 1
ATOM 1485 C C . ILE B 1 15 ? 9.891 10.602 19.078 1 94.94 15 ILE B C 1
ATOM 1487 O O . ILE B 1 15 ? 9.852 10.016 18 1 94.94 15 ILE B O 1
ATOM 1491 N N . ASN B 1 16 ? 9.867 9.977 20.188 1 96.12 16 ASN B N 1
ATOM 1492 C CA . ASN B 1 16 ? 9.727 8.523 20.219 1 96.12 16 ASN B CA 1
ATOM 1493 C C . ASN B 1 16 ? 8.359 8.086 19.688 1 96.12 16 ASN B C 1
ATOM 1495 O O . ASN B 1 16 ? 8.266 7.102 18.953 1 96.12 16 ASN B O 1
ATOM 1499 N N . GLU B 1 17 ? 7.371 8.812 20.031 1 95.5 17 GLU B N 1
ATOM 1500 C CA . GLU B 1 17 ? 6.031 8.523 19.531 1 95.5 17 GLU B CA 1
ATOM 1501 C C . GLU B 1 17 ? 5.961 8.688 18.016 1 95.5 17 GLU B C 1
ATOM 1503 O O . GLU B 1 17 ? 5.352 7.867 17.328 1 95.5 17 GLU B O 1
ATOM 1508 N N . LEU B 1 18 ? 6.582 9.727 17.531 1 95.31 18 LEU B N 1
ATOM 1509 C CA . LEU B 1 18 ? 6.566 9.977 16.109 1 95.31 18 LEU B CA 1
ATOM 1510 C C . LEU B 1 18 ? 7.324 8.883 15.352 1 95.31 18 LEU B C 1
ATOM 1512 O O . LEU B 1 18 ? 6.879 8.422 14.297 1 95.31 18 LEU B O 1
ATOM 1516 N N . LYS B 1 19 ? 8.43 8.5 15.945 1 95.88 19 LYS B N 1
ATOM 1517 C CA . LYS B 1 19 ? 9.211 7.426 15.344 1 95.88 19 LYS B CA 1
ATOM 1518 C C . LYS B 1 19 ? 8.391 6.145 15.234 1 95.88 19 LYS B C 1
ATOM 1520 O O . LYS B 1 19 ? 8.438 5.453 14.219 1 95.88 19 LYS B O 1
ATOM 1525 N N . GLU B 1 20 ? 7.672 5.863 16.234 1 96.25 20 GLU B N 1
ATOM 1526 C CA . GLU B 1 20 ? 6.82 4.676 16.234 1 96.25 20 GLU B CA 1
ATOM 1527 C C . GLU B 1 20 ? 5.734 4.777 15.172 1 96.25 20 GLU B C 1
ATOM 1529 O O . GLU B 1 20 ? 5.461 3.805 14.469 1 96.25 20 GLU B O 1
ATOM 1534 N N . ARG B 1 21 ? 5.145 5.918 15.039 1 95.06 21 ARG B N 1
ATOM 1535 C CA . ARG B 1 21 ? 4.09 6.125 14.055 1 95.06 21 ARG B CA 1
ATOM 1536 C C . ARG B 1 21 ? 4.629 5.988 12.633 1 95.06 21 ARG B C 1
ATOM 1538 O O . ARG B 1 21 ? 3.973 5.402 11.766 1 95.06 21 ARG B O 1
ATOM 1545 N N . ILE B 1 22 ? 5.797 6.539 12.43 1 95.5 22 ILE B N 1
ATOM 1546 C CA . ILE B 1 22 ? 6.434 6.457 11.125 1 95.5 22 ILE B CA 1
ATOM 1547 C C . ILE B 1 22 ? 6.738 5 10.789 1 95.5 22 ILE B C 1
ATOM 1549 O O . ILE B 1 22 ? 6.465 4.539 9.68 1 95.5 22 ILE B O 1
ATOM 1553 N N . GLN B 1 23 ? 7.211 4.203 11.734 1 95.19 23 GLN B N 1
ATOM 1554 C CA . GLN B 1 23 ? 7.52 2.791 11.523 1 95.19 23 GLN B CA 1
ATOM 1555 C C . GLN B 1 23 ? 6.254 1.993 11.219 1 95.19 23 GLN B C 1
ATOM 1557 O O . GLN B 1 23 ? 6.262 1.125 10.344 1 95.19 23 GLN B O 1
ATOM 1562 N N . ILE B 1 24 ? 5.23 2.318 11.93 1 94.44 24 ILE B N 1
ATOM 1563 C CA . ILE B 1 24 ? 3.961 1.633 11.719 1 94.44 24 ILE B CA 1
ATOM 1564 C C . ILE B 1 24 ? 3.441 1.931 10.312 1 94.44 24 ILE B C 1
ATOM 1566 O O . ILE B 1 24 ? 3.008 1.022 9.602 1 94.44 24 ILE B O 1
ATOM 1570 N N . ALA B 1 25 ? 3.506 3.227 9.914 1 93.94 25 ALA B N 1
ATOM 1571 C CA . ALA B 1 25 ? 3.049 3.623 8.586 1 93.94 25 ALA B CA 1
ATOM 1572 C C . ALA B 1 25 ? 3.861 2.93 7.496 1 93.94 25 ALA B C 1
ATOM 1574 O O . ALA B 1 25 ? 3.307 2.482 6.488 1 93.94 25 ALA B O 1
ATOM 1575 N N . GLN B 1 26 ? 5.152 2.809 7.688 1 92.12 26 GLN B N 1
ATOM 1576 C CA . GLN B 1 26 ? 6.027 2.129 6.738 1 92.12 26 GLN B CA 1
ATOM 1577 C C . GLN B 1 26 ? 5.664 0.651 6.617 1 92.12 26 GLN B C 1
ATOM 1579 O O . GLN B 1 26 ? 5.578 0.117 5.508 1 92.12 26 GLN B O 1
ATOM 1584 N N . THR B 1 27 ? 5.453 0.02 7.727 1 91 27 THR B N 1
ATOM 1585 C CA . THR B 1 27 ? 5.102 -1.396 7.742 1 91 27 THR B CA 1
ATOM 1586 C C . THR B 1 27 ? 3.777 -1.635 7.023 1 91 27 THR B C 1
ATOM 1588 O O . THR B 1 27 ? 3.662 -2.555 6.215 1 91 27 THR B O 1
ATOM 1591 N N . LYS B 1 28 ? 2.811 -0.78 7.305 1 92.06 28 LYS B N 1
ATOM 1592 C CA . LYS B 1 28 ? 1.507 -0.905 6.66 1 92.06 28 LYS B CA 1
ATOM 1593 C C . LYS B 1 28 ? 1.622 -0.728 5.148 1 92.06 28 LYS B C 1
ATOM 1595 O O . LYS B 1 28 ? 0.984 -1.454 4.383 1 92.06 28 LYS B O 1
ATOM 1600 N N . ALA B 1 29 ? 2.381 0.247 4.754 1 91.5 29 ALA B N 1
ATOM 1601 C CA . ALA B 1 29 ? 2.598 0.493 3.332 1 91.5 29 ALA B CA 1
ATOM 1602 C C . ALA B 1 29 ? 3.246 -0.714 2.66 1 91.5 29 ALA B C 1
ATOM 1604 O O . ALA B 1 29 ? 2.807 -1.147 1.592 1 91.5 29 ALA B O 1
ATOM 1605 N N . ILE B 1 30 ? 4.25 -1.286 3.279 1 89.69 30 ILE B N 1
ATOM 1606 C CA . ILE B 1 30 ? 4.965 -2.436 2.738 1 89.69 30 ILE B CA 1
ATOM 1607 C C . ILE B 1 30 ? 4.023 -3.633 2.643 1 89.69 30 ILE B C 1
ATOM 1609 O O . ILE B 1 30 ? 4 -4.336 1.628 1 89.69 30 ILE B O 1
ATOM 1613 N N . LEU B 1 31 ? 3.26 -3.814 3.664 1 88.75 31 LEU B N 1
ATOM 1614 C CA . LEU B 1 31 ? 2.33 -4.938 3.699 1 88.75 31 LEU B CA 1
ATOM 1615 C C . LEU B 1 31 ? 1.28 -4.805 2.6 1 88.75 31 LEU B C 1
ATOM 1617 O O . LEU B 1 31 ? 0.895 -5.801 1.981 1 88.75 31 LEU B O 1
ATOM 1621 N N . SER B 1 32 ? 0.803 -3.594 2.363 1 90.81 32 SER B N 1
ATOM 1622 C CA . SER B 1 32 ? -0.189 -3.367 1.317 1 90.81 32 SER B CA 1
ATOM 1623 C C . SER B 1 32 ? 0.38 -3.682 -0.063 1 90.81 32 SER B C 1
ATOM 1625 O O . SER B 1 32 ? -0.286 -4.312 -0.886 1 90.81 32 SER B O 1
ATOM 1627 N N . VAL B 1 33 ? 1.563 -3.25 -0.301 1 91.62 33 VAL B N 1
ATOM 1628 C CA . VAL B 1 33 ? 2.23 -3.518 -1.57 1 91.62 33 VAL B CA 1
ATOM 1629 C C . VAL B 1 33 ? 2.445 -5.02 -1.736 1 91.62 33 VAL B C 1
ATOM 1631 O O . VAL B 1 33 ? 2.205 -5.574 -2.812 1 91.62 33 VAL B O 1
ATOM 1634 N N . ASN B 1 34 ? 2.869 -5.617 -0.664 1 89.75 34 ASN B N 1
ATOM 1635 C CA . ASN B 1 34 ? 3.08 -7.059 -0.657 1 89.75 34 ASN B CA 1
ATOM 1636 C C . ASN B 1 34 ? 1.8 -7.816 -0.999 1 89.75 34 ASN B C 1
ATOM 1638 O O . ASN B 1 34 ? 1.82 -8.742 -1.809 1 89.75 34 ASN B O 1
ATOM 1642 N N . ARG B 1 35 ? 0.807 -7.418 -0.43 1 91.88 35 ARG B N 1
ATOM 1643 C CA . ARG B 1 35 ? -0.478 -8.07 -0.664 1 91.88 35 ARG B CA 1
ATOM 1644 C C . ARG B 1 35 ? -0.87 -7.996 -2.135 1 91.88 35 ARG B C 1
ATOM 1646 O O . ARG B 1 35 ? -1.258 -9 -2.732 1 91.88 35 ARG B O 1
ATOM 1653 N N . GLU B 1 36 ? -0.769 -6.828 -2.723 1 92.44 36 GLU B N 1
ATOM 1654 C CA . GLU B 1 36 ? -1.11 -6.656 -4.133 1 92.44 36 GLU B CA 1
ATOM 1655 C C . GLU B 1 36 ? -0.229 -7.527 -5.023 1 92.44 36 GLU B C 1
ATOM 1657 O O . GLU B 1 36 ? -0.705 -8.102 -6.004 1 92.44 36 GLU B O 1
ATOM 1662 N N . LEU B 1 37 ? 0.993 -7.641 -4.652 1 94.12 37 LEU B N 1
ATOM 1663 C CA . LEU B 1 37 ? 1.938 -8.445 -5.422 1 94.12 37 LEU B CA 1
ATOM 1664 C C . LEU B 1 37 ? 1.568 -9.922 -5.367 1 94.12 37 LEU B C 1
ATOM 1666 O O . LEU B 1 37 ? 1.543 -10.594 -6.395 1 94.12 37 LEU B O 1
ATOM 1670 N N . ILE B 1 38 ? 1.279 -10.367 -4.207 1 93.5 38 ILE B N 1
ATOM 1671 C CA . ILE B 1 38 ? 0.95 -11.773 -4.027 1 93.5 38 ILE B CA 1
ATOM 1672 C C . ILE B 1 38 ? -0.333 -12.102 -4.785 1 93.5 38 ILE B C 1
ATOM 1674 O O . ILE B 1 38 ? -0.419 -13.141 -5.453 1 93.5 38 ILE B O 1
ATOM 1678 N N . TYR B 1 39 ? -1.309 -11.211 -4.73 1 93.25 39 TYR B N 1
ATOM 1679 C CA . TYR B 1 39 ? -2.541 -11.414 -5.484 1 93.25 39 TYR B CA 1
ATOM 1680 C C . TYR B 1 39 ? -2.264 -11.43 -6.984 1 93.25 39 TYR B C 1
ATOM 1682 O O . TYR B 1 39 ? -2.863 -12.219 -7.719 1 93.25 39 TYR B O 1
ATOM 1690 N N . LEU B 1 40 ? -1.4 -10.602 -7.406 1 94.88 40 LEU B N 1
ATOM 1691 C CA . LEU B 1 40 ? -1.03 -10.57 -8.82 1 94.88 40 LEU B CA 1
ATOM 1692 C C . LEU B 1 40 ? -0.4 -11.891 -9.242 1 94.88 40 LEU B C 1
ATOM 1694 O O . LEU B 1 40 ? -0.784 -12.469 -10.258 1 94.88 40 LEU B O 1
ATOM 1698 N N . TYR B 1 41 ? 0.531 -12.391 -8.43 1 95.88 41 TYR B N 1
ATOM 1699 C CA . TYR B 1 41 ? 1.212 -13.648 -8.734 1 95.88 41 TYR B CA 1
ATOM 1700 C C . TYR B 1 41 ? 0.233 -14.812 -8.719 1 95.88 41 TYR B C 1
ATOM 1702 O O . TYR B 1 41 ? 0.325 -15.719 -9.555 1 95.88 41 TYR B O 1
ATOM 1710 N N . TRP B 1 42 ? -0.701 -14.766 -7.844 1 93.25 42 TRP B N 1
ATOM 1711 C CA . TRP B 1 42 ? -1.761 -15.766 -7.773 1 93.25 42 TRP B CA 1
ATOM 1712 C C . TRP B 1 42 ? -2.59 -15.773 -9.055 1 93.25 42 TRP B C 1
ATOM 1714 O O . TRP B 1 42 ? -2.828 -16.828 -9.641 1 93.25 42 TRP B O 1
ATOM 1724 N N . ASN B 1 43 ? -2.947 -14.641 -9.469 1 93.88 43 ASN B N 1
ATOM 1725 C CA . ASN B 1 43 ? -3.773 -14.5 -10.656 1 93.88 43 ASN B CA 1
ATOM 1726 C C . ASN B 1 43 ? -3.021 -14.93 -11.914 1 93.88 43 ASN B C 1
ATOM 1728 O O . ASN B 1 43 ? -3.596 -15.562 -12.805 1 93.88 43 ASN B O 1
ATOM 1732 N N . ILE B 1 44 ? -1.819 -14.531 -11.961 1 96 44 ILE B N 1
ATOM 1733 C CA . ILE B 1 44 ? -1.005 -14.945 -13.094 1 96 44 ILE B CA 1
ATOM 1734 C C . ILE B 1 44 ? -0.876 -16.469 -13.109 1 96 44 ILE B C 1
ATOM 1736 O O . ILE B 1 44 ? -1.05 -17.109 -14.148 1 96 44 ILE B O 1
ATOM 1740 N N . GLY B 1 45 ? -0.596 -17.047 -11.938 1 95.69 45 GLY B N 1
ATOM 1741 C CA . GLY B 1 45 ? -0.53 -18.5 -11.836 1 95.69 45 GLY B CA 1
ATOM 1742 C C . GLY B 1 45 ? -1.802 -19.188 -12.289 1 95.69 45 GLY B C 1
ATOM 1743 O O . GLY B 1 45 ? -1.752 -20.141 -13.07 1 95.69 45 GLY B O 1
ATOM 1744 N N . LYS B 1 46 ? -2.883 -18.703 -11.82 1 93.69 46 LYS B N 1
ATOM 1745 C CA . LYS B 1 46 ? -4.184 -19.219 -12.227 1 93.69 46 LYS B CA 1
ATOM 1746 C C . LYS B 1 46 ? -4.352 -19.172 -13.742 1 93.69 46 LYS B C 1
ATOM 1748 O O . LYS B 1 46 ? -4.73 -20.156 -14.367 1 93.69 46 LYS B O 1
ATOM 1753 N N . SER B 1 47 ? -4.047 -18.031 -14.297 1 94.56 47 SER B N 1
ATOM 1754 C CA . SER B 1 47 ? -4.203 -17.844 -15.734 1 94.56 47 SER B CA 1
ATOM 1755 C C . SER B 1 47 ? -3.326 -18.812 -16.531 1 94.56 47 SER B C 1
ATOM 1757 O O . SER B 1 47 ? -3.752 -19.344 -17.547 1 94.56 47 SER B O 1
ATOM 1759 N N . ILE B 1 48 ? -2.109 -19 -16.078 1 95.75 48 ILE B N 1
ATOM 1760 C CA . ILE B 1 48 ? -1.187 -19.922 -16.734 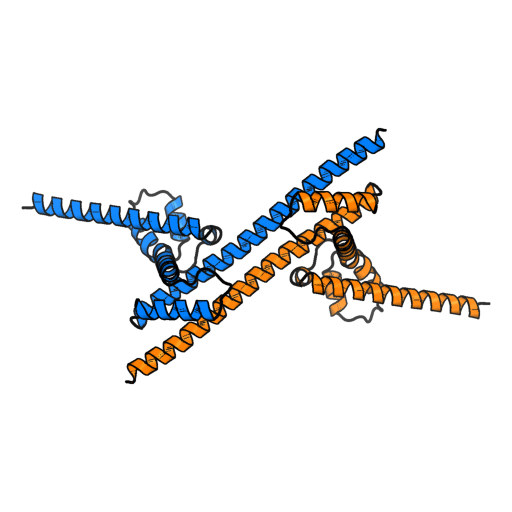1 95.75 48 ILE B CA 1
ATOM 1761 C C . ILE B 1 48 ? -1.756 -21.328 -16.703 1 95.75 48 ILE B C 1
ATOM 1763 O O . ILE B 1 48 ? -1.754 -22.031 -17.719 1 95.75 48 ILE B O 1
ATOM 1767 N N . VAL B 1 49 ? -2.303 -21.766 -15.594 1 94.12 49 VAL B N 1
ATOM 1768 C CA . VAL B 1 49 ? -2.885 -23.094 -15.453 1 94.12 49 VAL B CA 1
ATOM 1769 C C . VAL B 1 49 ? -4.059 -23.25 -16.422 1 94.12 49 VAL B C 1
ATOM 1771 O O . VAL B 1 49 ? -4.164 -24.266 -17.125 1 94.12 49 VAL B O 1
ATOM 1774 N N . GLU B 1 50 ? -4.863 -22.25 -16.469 1 93.38 50 GLU B N 1
ATOM 1775 C CA . GLU B 1 50 ? -6.043 -22.281 -17.328 1 93.38 50 GLU B CA 1
ATOM 1776 C C . GLU B 1 50 ? -5.648 -22.359 -18.797 1 93.38 50 GLU B C 1
ATOM 1778 O O . GLU B 1 50 ? -6.227 -23.125 -19.562 1 93.38 50 GLU B O 1
ATOM 1783 N N . LYS B 1 51 ? -4.66 -21.578 -19.188 1 93.81 51 LYS B N 1
ATOM 1784 C CA . LYS B 1 51 ? -4.23 -21.562 -20.578 1 93.81 51 LYS B CA 1
ATOM 1785 C C . LYS B 1 51 ? -3.51 -22.844 -20.969 1 93.81 51 LYS B C 1
ATOM 1787 O O . LYS B 1 51 ? -3.619 -23.312 -22.094 1 93.81 51 LYS B O 1
ATOM 1792 N N . GLN B 1 52 ? -2.793 -23.391 -20.047 1 93.19 52 GLN B N 1
ATOM 1793 C CA . GLN B 1 52 ? -2.174 -24.703 -20.281 1 93.19 52 GLN B CA 1
ATOM 1794 C C . GLN B 1 52 ? -3.229 -25.781 -20.531 1 93.19 52 GLN B C 1
ATOM 1796 O O . GLN B 1 52 ? -3.098 -26.594 -21.438 1 93.19 52 GLN B O 1
ATOM 1801 N N . GLU B 1 53 ? -4.246 -25.766 -19.719 1 91.5 53 GLU B N 1
ATOM 1802 C CA . GLU B 1 53 ? -5.309 -26.766 -19.812 1 91.5 53 GLU B CA 1
ATOM 1803 C C . GLU B 1 53 ? -6.145 -26.562 -21.062 1 91.5 53 GLU B C 1
ATOM 1805 O O . GLU B 1 53 ? -6.477 -27.531 -21.766 1 91.5 53 GLU B O 1
ATOM 1810 N N . ASP B 1 54 ? -6.348 -25.344 -21.453 1 90.56 54 ASP B N 1
ATOM 1811 C CA . ASP B 1 54 ? -7.27 -25.016 -22.547 1 90.56 54 ASP B CA 1
ATOM 1812 C C . ASP B 1 54 ? -6.555 -25.031 -23.891 1 90.56 54 ASP B C 1
ATOM 1814 O O . ASP B 1 54 ? -7.141 -25.422 -24.906 1 90.56 54 ASP B O 1
ATOM 1818 N N . MET B 1 55 ? -5.234 -24.609 -23.891 1 89.62 55 MET B N 1
ATOM 1819 C CA . MET B 1 55 ? -4.582 -24.344 -25.172 1 89.62 55 MET B CA 1
ATOM 1820 C C . MET B 1 55 ? -3.275 -25.109 -25.297 1 89.62 55 MET B C 1
ATOM 1822 O O . MET B 1 55 ? -2.605 -25.062 -26.328 1 89.62 55 MET B O 1
ATOM 1826 N N . GLY B 1 56 ? -2.895 -25.766 -24.25 1 90.31 56 GLY B N 1
ATOM 1827 C CA . GLY B 1 56 ? -1.673 -26.562 -24.281 1 90.31 56 GLY B CA 1
ATOM 1828 C C . GLY B 1 56 ? -0.415 -25.719 -24.281 1 90.31 56 GLY B C 1
ATOM 1829 O O . GLY B 1 56 ? 0.599 -26.094 -24.875 1 90.31 56 GLY B O 1
ATOM 1830 N N . TRP B 1 57 ? -0.501 -24.562 -23.719 1 90.25 57 TRP B N 1
ATOM 1831 C CA . TRP B 1 57 ? 0.655 -23.672 -23.656 1 90.25 57 TRP B CA 1
ATOM 1832 C C . TRP B 1 57 ? 1.759 -24.266 -22.797 1 90.25 57 TRP B C 1
ATOM 1834 O O . TRP B 1 57 ? 1.491 -24.812 -21.703 1 90.25 57 TRP B O 1
ATOM 1844 N N . GLY B 1 58 ? 3.029 -24.188 -23.312 1 90.5 58 GLY B N 1
ATOM 1845 C CA . GLY B 1 58 ? 4.156 -24.781 -22.609 1 90.5 58 GLY B CA 1
ATOM 1846 C C . GLY B 1 58 ? 5.293 -23.797 -22.375 1 90.5 58 GLY B C 1
ATOM 1847 O O . GLY B 1 58 ? 5.055 -22.594 -22.188 1 90.5 58 GLY B O 1
ATOM 1848 N N . LYS B 1 59 ? 6.469 -24.328 -22.297 1 94.06 59 LYS B N 1
ATOM 1849 C CA . LYS B 1 59 ? 7.684 -23.609 -21.938 1 94.06 59 LYS B CA 1
ATOM 1850 C C . LYS B 1 59 ? 7.945 -22.453 -22.891 1 94.06 59 LYS B C 1
ATOM 1852 O O . LYS B 1 59 ? 8.305 -21.359 -22.453 1 94.06 59 LYS B O 1
ATOM 1857 N N . SER B 1 60 ? 7.723 -22.641 -24.062 1 94.31 60 SER B N 1
ATOM 1858 C CA . SER B 1 60 ? 8.016 -21.625 -25.078 1 94.31 60 SER B CA 1
ATOM 1859 C C . SER B 1 60 ? 7.117 -20.406 -24.906 1 94.31 60 SER B C 1
ATOM 1861 O O . SER B 1 60 ? 7.574 -19.266 -25.031 1 94.31 60 SER B O 1
ATOM 1863 N N . VAL B 1 61 ? 5.848 -20.656 -24.703 1 93.88 61 VAL B N 1
ATOM 1864 C CA . VAL B 1 61 ? 4.902 -19.547 -24.531 1 93.88 61 VAL B CA 1
ATOM 1865 C C . VAL B 1 61 ? 5.238 -18.75 -23.281 1 93.88 61 VAL B C 1
ATOM 1867 O O . VAL B 1 61 ? 5.203 -17.531 -23.281 1 93.88 61 VAL B O 1
ATOM 1870 N N . VAL B 1 62 ? 5.617 -19.453 -22.234 1 95.94 62 VAL B N 1
ATOM 1871 C CA . VAL B 1 62 ? 5.949 -18.797 -20.969 1 95.94 62 VAL B CA 1
ATOM 1872 C C . VAL B 1 62 ? 7.219 -17.953 -21.141 1 95.94 62 VAL B C 1
ATOM 1874 O O . VAL B 1 62 ? 7.32 -16.859 -20.594 1 95.94 62 VAL B O 1
ATOM 1877 N N . GLU B 1 63 ? 8.18 -18.453 -21.859 1 96.75 63 GLU B N 1
ATOM 1878 C CA . GLU B 1 63 ? 9.398 -17.703 -22.141 1 96.75 63 GLU B CA 1
ATOM 1879 C C . GLU B 1 63 ? 9.094 -16.422 -22.922 1 96.75 63 GLU B C 1
ATOM 1881 O O . GLU B 1 63 ? 9.656 -15.367 -22.625 1 96.75 63 GLU B O 1
ATOM 1886 N N . GLN B 1 64 ? 8.203 -16.562 -23.891 1 96.56 64 GLN B N 1
ATOM 1887 C CA . GLN B 1 64 ? 7.793 -15.383 -24.641 1 96.56 64 GLN B CA 1
ATOM 1888 C C . GLN B 1 64 ? 7.047 -14.391 -23.75 1 96.56 64 GLN B C 1
ATOM 1890 O O . GLN B 1 64 ? 7.27 -13.18 -23.844 1 96.56 64 G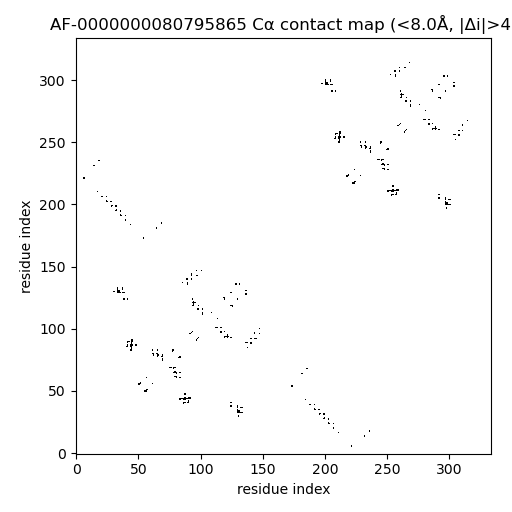LN B O 1
ATOM 1895 N N . LEU B 1 65 ? 6.176 -14.922 -22.953 1 96.38 65 LEU B N 1
ATOM 1896 C CA . LEU B 1 65 ? 5.426 -14.102 -22.016 1 96.38 65 LEU B CA 1
ATOM 1897 C C . LEU B 1 65 ? 6.367 -13.312 -21.109 1 96.38 65 LEU B C 1
ATOM 1899 O O . LEU B 1 65 ? 6.184 -12.109 -20.906 1 96.38 65 LEU B O 1
ATOM 1903 N N . ALA B 1 66 ? 7.352 -13.969 -20.578 1 97.25 66 ALA B N 1
ATOM 1904 C CA . ALA B 1 66 ? 8.344 -13.336 -19.703 1 97.25 66 ALA B CA 1
ATOM 1905 C C . ALA B 1 66 ? 9.055 -12.188 -20.422 1 97.25 66 ALA B C 1
ATOM 1907 O O . ALA B 1 66 ? 9.172 -11.094 -19.875 1 97.25 66 ALA B O 1
ATOM 1908 N N . LYS B 1 67 ? 9.453 -12.406 -21.625 1 97.25 67 LYS B N 1
ATOM 1909 C CA . LYS B 1 67 ? 10.133 -11.391 -22.422 1 97.25 67 LYS B CA 1
ATOM 1910 C C . LYS B 1 67 ? 9.234 -10.18 -22.641 1 97.25 67 LYS B C 1
ATOM 1912 O O . LYS B 1 67 ? 9.672 -9.039 -22.469 1 97.25 67 LYS B O 1
ATOM 1917 N N . ASP B 1 68 ? 8.016 -10.43 -22.984 1 97.06 68 ASP B N 1
ATOM 1918 C CA . ASP B 1 68 ? 7.086 -9.352 -23.281 1 97.06 68 ASP B CA 1
ATOM 1919 C C . ASP B 1 68 ? 6.766 -8.523 -22.047 1 97.06 68 ASP B C 1
ATOM 1921 O O . ASP B 1 68 ? 6.73 -7.293 -22.094 1 97.06 68 ASP B O 1
ATOM 1925 N N . LEU B 1 69 ? 6.539 -9.172 -20.953 1 96.94 69 LEU B N 1
ATOM 1926 C CA . LEU B 1 69 ? 6.215 -8.477 -19.719 1 96.94 69 LEU B CA 1
ATOM 1927 C C . LEU B 1 69 ? 7.402 -7.652 -19.219 1 96.94 69 LEU B C 1
ATOM 1929 O O . LEU B 1 69 ? 7.234 -6.523 -18.75 1 96.94 69 LEU B O 1
ATOM 1933 N N . ARG B 1 70 ? 8.562 -8.172 -19.359 1 96.44 70 ARG B N 1
ATOM 1934 C CA . ARG B 1 70 ? 9.75 -7.445 -18.938 1 96.44 70 ARG B CA 1
ATOM 1935 C C . ARG B 1 70 ? 9.992 -6.219 -19.812 1 96.44 70 ARG B C 1
ATOM 1937 O O . ARG B 1 70 ? 10.469 -5.191 -19.328 1 96.44 70 ARG B O 1
ATOM 1944 N N . ARG B 1 71 ? 9.727 -6.32 -21.047 1 96.25 71 ARG B N 1
ATOM 1945 C CA . ARG B 1 71 ? 9.844 -5.188 -21.969 1 96.25 71 ARG B CA 1
ATOM 1946 C C . ARG B 1 71 ? 8.836 -4.098 -21.625 1 96.25 71 ARG B C 1
ATOM 1948 O O . ARG B 1 71 ? 9.164 -2.908 -21.656 1 96.25 71 ARG B O 1
ATOM 1955 N N . GLU B 1 72 ? 7.637 -4.555 -21.281 1 94.88 72 GLU B N 1
ATOM 1956 C CA . GLU B 1 72 ? 6.551 -3.615 -21 1 94.88 72 GLU B CA 1
ATOM 1957 C C . GLU B 1 72 ? 6.738 -2.945 -19.641 1 94.88 72 GLU B C 1
ATOM 1959 O O . GLU B 1 72 ? 6.375 -1.78 -19.469 1 94.88 72 GLU B O 1
ATOM 1964 N N . PHE B 1 73 ? 7.293 -3.699 -18.766 1 95 73 PHE B N 1
ATOM 1965 C CA . PHE B 1 73 ? 7.469 -3.207 -17.406 1 95 73 PHE B CA 1
ATOM 1966 C C . PHE B 1 73 ? 8.914 -3.35 -16.969 1 95 73 PHE B C 1
ATOM 1968 O O . PHE B 1 73 ? 9.219 -4.117 -16.047 1 95 73 PHE B O 1
ATOM 1975 N N . PRO B 1 74 ? 9.781 -2.514 -17.453 1 92.75 74 PRO B N 1
ATOM 1976 C CA . PRO B 1 74 ? 11.219 -2.682 -17.219 1 92.75 74 PRO B CA 1
ATOM 1977 C C . PRO B 1 74 ? 11.609 -2.406 -15.766 1 92.75 74 PRO B C 1
ATOM 1979 O O . PRO B 1 74 ? 12.609 -2.941 -15.281 1 92.75 74 PRO B O 1
ATOM 1982 N N . ASP B 1 75 ? 10.773 -1.705 -15.023 1 89.94 75 ASP B N 1
ATOM 1983 C CA . ASP B 1 75 ? 11.125 -1.322 -13.664 1 89.94 75 ASP B CA 1
ATOM 1984 C C . ASP B 1 75 ? 10.508 -2.283 -12.648 1 89.94 75 ASP B C 1
ATOM 1986 O O . ASP B 1 75 ? 10.695 -2.123 -11.438 1 89.94 75 ASP B O 1
ATOM 1990 N N . VAL B 1 76 ? 9.766 -3.191 -13.18 1 89.75 76 VAL B N 1
ATOM 1991 C CA . VAL B 1 76 ? 9.133 -4.172 -12.305 1 89.75 76 VAL B CA 1
ATOM 1992 C C . VAL B 1 76 ? 9.914 -5.484 -12.352 1 89.75 76 VAL B C 1
ATOM 1994 O O . VAL B 1 76 ? 10.156 -6.031 -13.43 1 89.75 76 VAL B O 1
ATOM 1997 N N . LYS B 1 77 ? 10.289 -5.879 -11.141 1 88.38 77 LYS B N 1
ATOM 1998 C CA . LYS B 1 77 ? 10.992 -7.152 -11.062 1 88.38 77 LYS B CA 1
ATOM 1999 C C . LYS B 1 77 ? 10.016 -8.312 -10.891 1 88.38 77 LYS B C 1
ATOM 2001 O O . LYS B 1 77 ? 8.859 -8.102 -10.508 1 88.38 77 LYS B O 1
ATOM 2006 N N . GLY B 1 78 ? 10.289 -9.508 -11.359 1 93.88 78 GLY B N 1
ATOM 2007 C CA . GLY B 1 78 ? 9.492 -10.664 -11 1 93.88 78 GLY B CA 1
ATOM 2008 C C . GLY B 1 78 ? 8.922 -11.391 -12.203 1 93.88 78 GLY B C 1
ATOM 2009 O O . GLY B 1 78 ? 8.305 -12.453 -12.062 1 93.88 78 GLY B O 1
ATOM 2010 N N . PHE B 1 79 ? 9.227 -10.867 -13.398 1 97 79 PHE B N 1
ATOM 2011 C CA . PHE B 1 79 ? 8.57 -11.477 -14.547 1 97 79 PHE B CA 1
ATOM 2012 C C . PHE B 1 79 ? 9.57 -12.289 -15.367 1 97 79 PHE B C 1
ATOM 2014 O O . PHE B 1 79 ? 9.523 -12.273 -16.594 1 97 79 PHE B O 1
ATOM 2021 N N . SER B 1 80 ? 10.453 -12.945 -14.695 1 97 80 SER B N 1
ATOM 2022 C CA . SER B 1 80 ? 11.289 -13.945 -15.352 1 97 80 SER B CA 1
ATOM 2023 C C . SER B 1 80 ? 10.5 -15.219 -15.633 1 97 80 SER B C 1
ATOM 2025 O O . SER B 1 80 ? 9.477 -15.484 -14.992 1 97 80 SER B O 1
ATOM 2027 N N . SER B 1 81 ? 10.984 -15.977 -16.656 1 97.25 81 SER B N 1
ATOM 2028 C CA . SER B 1 81 ? 10.344 -17.25 -16.938 1 97.25 81 SER B CA 1
ATOM 2029 C C . SER B 1 81 ? 10.305 -18.141 -15.703 1 97.25 81 SER B C 1
ATOM 2031 O O . SER B 1 81 ? 9.273 -18.734 -15.398 1 97.25 81 SER B O 1
ATOM 2033 N N . ARG B 1 82 ? 11.367 -18.188 -15.031 1 96.88 82 ARG B N 1
ATOM 2034 C CA . ARG B 1 82 ? 11.469 -18.984 -13.812 1 96.88 82 ARG B CA 1
ATOM 2035 C C . ARG B 1 82 ? 10.414 -18.562 -12.797 1 96.88 82 ARG B C 1
ATOM 2037 O O . ARG B 1 82 ? 9.734 -19.406 -12.203 1 96.88 82 ARG B O 1
ATOM 2044 N N . ASN B 1 83 ? 10.273 -17.344 -12.609 1 97.19 83 ASN B N 1
ATOM 2045 C CA . ASN B 1 83 ? 9.344 -16.875 -11.594 1 97.19 83 ASN B CA 1
ATOM 2046 C C . ASN B 1 83 ? 7.891 -17.062 -12.031 1 97.19 83 ASN B C 1
ATOM 2048 O O . ASN B 1 83 ? 7.004 -17.25 -11.195 1 97.19 83 ASN B O 1
ATOM 2052 N N . ILE B 1 84 ? 7.633 -16.984 -13.289 1 97.75 84 ILE B N 1
ATOM 2053 C CA . ILE B 1 84 ? 6.281 -17.25 -13.773 1 97.75 84 ILE B CA 1
ATOM 2054 C C . ILE B 1 84 ? 5.895 -18.703 -13.469 1 97.75 84 ILE B C 1
ATOM 2056 O O . ILE B 1 84 ? 4.766 -18.969 -13.055 1 97.75 84 ILE B O 1
ATOM 2060 N N . TRP B 1 85 ? 6.836 -19.578 -13.617 1 97 85 TRP B N 1
ATOM 2061 C CA . TRP B 1 85 ? 6.57 -20.969 -13.258 1 97 85 TRP B CA 1
ATOM 2062 C C . TRP B 1 85 ? 6.336 -21.109 -11.758 1 97 85 TRP B C 1
ATOM 2064 O O . TRP B 1 85 ? 5.535 -21.938 -11.328 1 97 85 TRP B O 1
ATOM 2074 N N . ARG B 1 86 ? 7.031 -20.344 -11.023 1 96.69 86 ARG B N 1
ATOM 2075 C CA . ARG B 1 86 ? 6.809 -20.328 -9.578 1 96.69 86 ARG B CA 1
ATOM 2076 C C . ARG B 1 86 ? 5.398 -19.859 -9.25 1 96.69 86 ARG B C 1
ATOM 2078 O O . ARG B 1 86 ? 4.762 -20.375 -8.336 1 96.69 86 ARG B O 1
ATOM 2085 N N . MET B 1 87 ? 4.914 -18.859 -9.977 1 97.12 87 MET B N 1
ATOM 2086 C CA . MET B 1 87 ? 3.549 -18.375 -9.789 1 97.12 87 MET B CA 1
ATOM 2087 C C . MET B 1 87 ? 2.537 -19.484 -10.055 1 97.12 87 MET B C 1
ATOM 2089 O O . MET B 1 87 ? 1.582 -19.656 -9.297 1 97.12 87 MET B O 1
ATOM 2093 N N . ARG B 1 88 ? 2.764 -20.172 -11.047 1 95.75 88 ARG B N 1
ATOM 2094 C CA . ARG B 1 88 ? 1.92 -21.328 -11.359 1 95.75 88 ARG B CA 1
ATOM 2095 C C . ARG B 1 88 ? 1.931 -22.344 -10.219 1 95.75 88 ARG B C 1
ATOM 2097 O O . ARG B 1 88 ? 0.876 -22.828 -9.797 1 95.75 88 ARG B O 1
ATOM 2104 N N . ALA B 1 89 ? 3.107 -22.703 -9.812 1 94.19 89 ALA B N 1
ATOM 2105 C CA . ALA B 1 89 ? 3.258 -23.641 -8.711 1 94.19 89 ALA B CA 1
ATOM 2106 C C . ALA B 1 89 ? 2.547 -23.141 -7.461 1 94.19 89 ALA B C 1
ATOM 2108 O O . ALA B 1 89 ? 1.959 -23.938 -6.715 1 94.19 89 ALA B O 1
ATOM 2109 N N . PHE B 1 90 ? 2.678 -21.891 -7.242 1 93.06 90 PHE B N 1
ATOM 2110 C CA . PHE B 1 90 ? 2.027 -21.25 -6.105 1 93.06 90 PHE B CA 1
ATOM 2111 C C . PHE B 1 90 ? 0.515 -21.422 -6.176 1 93.06 90 PHE B C 1
ATOM 2113 O O . PHE B 1 90 ? -0.111 -21.828 -5.195 1 93.06 90 PHE B O 1
ATOM 2120 N N . TYR B 1 91 ? -0.088 -21.172 -7.254 1 92.44 91 TYR B N 1
ATOM 2121 C CA . TYR B 1 91 ? -1.522 -21.359 -7.453 1 92.44 91 TYR B CA 1
ATOM 2122 C C . TYR B 1 91 ? -1.933 -22.797 -7.223 1 92.44 91 TYR B C 1
ATOM 2124 O O . TYR B 1 91 ? -2.887 -23.078 -6.492 1 92.44 91 TYR B O 1
ATOM 2132 N N . LEU B 1 92 ? -1.22 -23.734 -7.73 1 90.19 92 LEU B N 1
ATOM 2133 C CA . LEU B 1 92 ? -1.544 -25.156 -7.652 1 90.19 92 LEU B CA 1
ATOM 2134 C C . LEU B 1 92 ? -1.4 -25.672 -6.219 1 90.19 92 LEU B C 1
ATOM 2136 O O . LEU B 1 92 ? -2.197 -26.484 -5.77 1 90.19 92 LEU B O 1
ATOM 2140 N N . ALA B 1 93 ? -0.362 -25.172 -5.605 1 86.56 93 ALA B N 1
ATOM 2141 C CA . ALA B 1 93 ? -0.097 -25.609 -4.238 1 86.56 93 ALA B CA 1
ATOM 2142 C C . ALA B 1 93 ? -1.294 -25.328 -3.332 1 86.56 93 ALA B C 1
ATOM 2144 O O . ALA B 1 93 ? -1.666 -26.172 -2.51 1 86.56 93 ALA B O 1
ATOM 2145 N N . PHE B 1 94 ? -1.959 -24.188 -3.609 1 83.12 94 PHE B N 1
ATOM 2146 C CA . PHE B 1 94 ? -3.016 -23.781 -2.691 1 83.12 94 PHE B CA 1
ATOM 2147 C C . PHE B 1 94 ? -4.387 -24.125 -3.256 1 83.12 94 PHE B C 1
ATOM 2149 O O . PHE B 1 94 ? -5.41 -23.844 -2.629 1 83.12 94 PHE B O 1
ATOM 2156 N N . THR B 1 95 ? -4.531 -24.672 -4.273 1 83.06 95 THR B N 1
ATOM 2157 C CA . THR B 1 95 ? -5.82 -25.047 -4.836 1 83.06 95 THR B CA 1
ATOM 2158 C C . THR B 1 95 ? -5.938 -26.562 -4.957 1 83.06 95 THR B C 1
ATOM 2160 O O . THR B 1 95 ? -7.031 -27.125 -4.816 1 83.06 95 THR B O 1
ATOM 2163 N N . GLU B 1 96 ? -4.844 -27.234 -5.27 1 77.31 96 GLU B N 1
ATOM 2164 C CA . GLU B 1 96 ? -4.91 -28.672 -5.523 1 77.31 96 GLU B CA 1
ATOM 2165 C C . GLU B 1 96 ? -4.078 -29.453 -4.508 1 77.31 96 GLU B C 1
ATOM 2167 O O . GLU B 1 96 ? -4.578 -30.391 -3.873 1 77.31 96 GLU B O 1
ATOM 2172 N N . ASP B 1 97 ? -2.893 -29.031 -4.352 1 73.81 97 ASP B N 1
ATOM 2173 C CA . ASP B 1 97 ? -1.95 -29.844 -3.584 1 73.81 97 ASP B CA 1
ATOM 2174 C C . ASP B 1 97 ? -2.34 -29.891 -2.109 1 73.81 97 ASP B C 1
ATOM 2176 O O . ASP B 1 97 ? -2.359 -30.953 -1.497 1 73.81 97 ASP B O 1
ATOM 2180 N N . VAL B 1 98 ? -2.615 -28.703 -1.66 1 66.62 98 VAL B N 1
ATOM 2181 C CA . VAL B 1 98 ? -2.961 -28.641 -0.244 1 66.62 98 VAL B CA 1
ATOM 2182 C C . VAL B 1 98 ? -4.258 -29.406 0.012 1 66.62 98 VAL B C 1
ATOM 2184 O O . VAL B 1 98 ? -4.379 -30.109 1.016 1 66.62 98 VAL B O 1
ATOM 2187 N N . ILE B 1 99 ? -5.137 -29.359 -0.829 1 66.5 99 ILE B N 1
ATOM 2188 C CA . ILE B 1 99 ? -6.41 -30.062 -0.69 1 66.5 99 ILE B CA 1
ATOM 2189 C C . ILE B 1 99 ? -6.18 -31.562 -0.728 1 66.5 99 ILE B C 1
ATOM 2191 O O . ILE B 1 99 ? -6.711 -32.312 0.106 1 66.5 99 ILE B O 1
ATOM 2195 N N . LYS B 1 100 ? -5.398 -32.062 -1.609 1 72.62 100 LYS B N 1
ATOM 2196 C CA . LYS B 1 100 ? -5.098 -33.469 -1.737 1 72.62 100 LYS B CA 1
ATOM 2197 C C . LYS B 1 100 ? -4.355 -34 -0.508 1 72.62 100 LYS B C 1
ATOM 2199 O O . LYS B 1 100 ? -4.625 -35.094 -0.036 1 72.62 100 LYS B O 1
ATOM 2204 N N . LEU B 1 101 ? -3.441 -33.188 -0.06 1 68.06 101 LEU B N 1
ATOM 2205 C CA . LEU B 1 101 ? -2.648 -33.594 1.1 1 68.06 101 LEU B CA 1
ATOM 2206 C C . LEU B 1 101 ? -3.514 -33.656 2.354 1 68.06 101 LEU B C 1
ATOM 2208 O O . LEU B 1 101 ? -3.32 -34.531 3.201 1 68.06 101 LEU B O 1
ATOM 2212 N N . SER B 1 102 ? -4.387 -32.656 2.441 1 64.12 102 SER B N 1
ATOM 2213 C CA . SER B 1 102 ? -5.27 -32.625 3.604 1 64.12 102 SER B CA 1
ATOM 2214 C C . SER B 1 102 ? -6.195 -33.812 3.633 1 64.12 102 SER B C 1
ATOM 2216 O O . SER B 1 102 ? -6.527 -34.344 4.707 1 64.12 102 SER B O 1
ATOM 2218 N N . GLN B 1 103 ? -6.715 -34.219 2.51 1 64.81 103 GLN B N 1
ATOM 2219 C CA . GLN B 1 103 ? -7.598 -35.375 2.412 1 64.81 103 GLN B CA 1
ATOM 2220 C C . GLN B 1 103 ? -6.863 -36.656 2.768 1 64.81 103 GLN B C 1
ATOM 2222 O O . GLN B 1 103 ? -7.484 -37.625 3.182 1 64.81 103 GLN B O 1
ATOM 2227 N N . ALA B 1 104 ? -5.582 -36.656 2.465 1 60.72 104 ALA B N 1
ATOM 2228 C CA . ALA B 1 104 ? -4.777 -37.844 2.783 1 60.72 104 ALA B CA 1
ATOM 2229 C C . ALA B 1 104 ? -4.398 -37.844 4.262 1 60.72 104 ALA B C 1
ATOM 2231 O O . ALA B 1 104 ? -3.906 -38.875 4.77 1 60.72 104 ALA B O 1
ATOM 2232 N N . VAL B 1 105 ? -4.422 -36.656 4.812 1 53.69 105 VAL B N 1
ATOM 2233 C CA . VAL B 1 105 ? -4.059 -36.594 6.223 1 53.69 105 VAL B CA 1
ATOM 2234 C C . VAL B 1 105 ? -5.082 -37.344 7.07 1 53.69 105 VAL B C 1
ATOM 2236 O O . VAL B 1 105 ? -6.289 -37.219 6.848 1 53.69 105 VAL B O 1
ATOM 2239 N N . PRO B 1 106 ? -4.691 -38.25 7.824 1 49.84 106 PRO B N 1
ATOM 2240 C CA . PRO B 1 106 ? -5.609 -39.031 8.648 1 49.84 106 PRO B CA 1
ATOM 2241 C C . PRO B 1 106 ? -6.602 -38.188 9.422 1 49.84 106 PRO B C 1
ATOM 2243 O O . PRO B 1 106 ? -6.336 -37 9.68 1 49.84 106 PRO B O 1
ATOM 2246 N N . GLU B 1 107 ? -7.969 -38.531 9.43 1 50.34 107 GLU B N 1
ATOM 2247 C CA . GLU B 1 107 ? -9.102 -37.969 10.133 1 50.34 107 GLU B CA 1
ATOM 2248 C C . GLU B 1 107 ? -8.656 -37.25 11.414 1 50.34 107 GLU B C 1
ATOM 2250 O O . GLU B 1 107 ? -9.242 -36.25 11.82 1 50.34 107 GLU B O 1
ATOM 2255 N N . SER B 1 108 ? -7.746 -37.75 12.016 1 49.28 108 SER B N 1
ATOM 2256 C CA . SER B 1 108 ? -7.281 -37.219 13.297 1 49.28 108 SER B CA 1
ATOM 2257 C C . SER B 1 108 ? -6.527 -35.906 13.109 1 49.28 108 SER B C 1
ATOM 2259 O O . SER B 1 108 ? -5.906 -35.375 14.047 1 49.28 108 SER B O 1
ATOM 2261 N N . SER B 1 109 ? -6.488 -35.375 12.039 1 49.38 109 SER B N 1
ATOM 2262 C CA . SER B 1 109 ? -5.668 -34.188 11.812 1 49.38 109 SER B CA 1
ATOM 2263 C C . SER B 1 109 ? -6.277 -32.969 12.484 1 49.38 109 SER B C 1
ATOM 2265 O O . SER B 1 109 ? -7.488 -32.906 12.695 1 49.38 109 SER B O 1
ATOM 2267 N N . SER B 1 110 ? -5.398 -32.031 12.922 1 51.44 110 SER B N 1
ATOM 2268 C CA . SER B 1 110 ? -5.648 -30.906 13.82 1 51.44 110 SER B CA 1
ATOM 2269 C C . SER B 1 110 ? -6.621 -29.906 13.203 1 51.44 110 SER B C 1
ATOM 2271 O O . SER B 1 110 ? -6.738 -29.828 11.977 1 51.44 110 SER B O 1
ATOM 2273 N N . LYS B 1 111 ? -7.605 -29.5 13.953 1 54.62 111 LYS B N 1
ATOM 2274 C CA . LYS B 1 111 ? -8.594 -28.453 13.703 1 54.62 111 LYS B CA 1
ATOM 2275 C C . LYS B 1 111 ? -7.996 -27.328 12.875 1 54.62 111 LYS B C 1
ATOM 2277 O O . LYS B 1 111 ? -8.664 -26.781 11.984 1 54.62 111 LYS B O 1
ATOM 2282 N N . ASP B 1 112 ? -6.758 -27.047 13.094 1 52.66 112 ASP B N 1
ATOM 2283 C CA . ASP B 1 112 ? -6.086 -25.938 12.43 1 52.66 112 ASP B CA 1
ATOM 2284 C C . ASP B 1 112 ? -5.938 -26.188 10.93 1 52.66 112 ASP B C 1
ATOM 2286 O O . ASP B 1 112 ? -6.195 -25.297 10.117 1 52.66 112 ASP B O 1
ATOM 2290 N N . LEU B 1 113 ? -5.598 -27.438 10.719 1 53.38 113 LEU B N 1
ATOM 2291 C CA . LEU B 1 113 ? -5.434 -27.797 9.312 1 53.38 113 LEU B CA 1
ATOM 2292 C C . LEU B 1 113 ? -6.773 -27.75 8.586 1 53.38 113 LEU B C 1
ATOM 2294 O O . LEU B 1 113 ? -6.855 -27.281 7.449 1 53.38 113 LEU B O 1
ATOM 2298 N N . ALA B 1 114 ? -7.773 -28.328 9.234 1 54.91 114 ALA B N 1
ATOM 2299 C CA . ALA B 1 114 ? -9.125 -28.266 8.68 1 54.91 114 ALA B CA 1
ATOM 2300 C C . ALA B 1 114 ? -9.547 -26.812 8.414 1 54.91 114 ALA B C 1
ATOM 2302 O O . ALA B 1 114 ? -10.117 -26.516 7.367 1 54.91 114 ALA B O 1
ATOM 2303 N N . GLN B 1 115 ? -9.312 -26 9.312 1 58.31 115 GLN B N 1
ATOM 2304 C CA . GLN B 1 115 ? -9.672 -24.578 9.18 1 58.31 115 GLN B CA 1
ATOM 2305 C C . GLN B 1 115 ? -8.945 -23.938 8.008 1 58.31 115 GLN B C 1
ATOM 2307 O O . GLN B 1 115 ? -9.531 -23.141 7.266 1 58.31 115 GLN B O 1
ATOM 2312 N N . LEU B 1 116 ? -7.672 -24.219 7.863 1 57.03 116 LEU B N 1
ATOM 2313 C CA . LEU B 1 116 ? -6.895 -23.703 6.742 1 57.03 116 LEU B CA 1
ATOM 2314 C C . LEU B 1 116 ? -7.441 -24.219 5.414 1 57.03 116 LEU B C 1
ATOM 2316 O O . LEU B 1 116 ? -7.559 -23.453 4.449 1 57.03 116 LEU B O 1
ATOM 2320 N N . VAL B 1 117 ? -7.75 -25.484 5.441 1 57.97 117 VAL B N 1
ATOM 2321 C CA . VAL B 1 117 ? -8.281 -26.109 4.234 1 57.97 117 VAL B CA 1
ATOM 2322 C C . VAL B 1 117 ? -9.617 -25.469 3.861 1 57.97 117 VAL B C 1
ATOM 2324 O O . VAL B 1 117 ? -9.883 -25.219 2.684 1 57.97 117 VAL B O 1
ATOM 2327 N N . LEU B 1 118 ? -10.367 -25.344 4.898 1 60.16 118 LEU B N 1
ATOM 2328 C CA . LEU B 1 118 ? -11.664 -24.719 4.66 1 60.16 118 LEU B CA 1
ATOM 2329 C C . LEU B 1 118 ? -11.492 -23.312 4.102 1 60.16 118 LEU B C 1
ATOM 2331 O O . LEU B 1 118 ? -12.312 -22.844 3.307 1 60.16 118 LEU B O 1
ATOM 2335 N N . ALA B 1 119 ? -10.453 -22.734 4.562 1 59.72 119 ALA B N 1
ATOM 2336 C CA . ALA B 1 119 ? -10.195 -21.375 4.102 1 59.72 119 ALA B CA 1
ATOM 2337 C C . ALA B 1 119 ? -9.688 -21.375 2.662 1 59.72 119 ALA B C 1
ATOM 2339 O O . ALA B 1 119 ? -9.766 -20.344 1.976 1 59.72 119 ALA B O 1
ATOM 2340 N N . LEU B 1 120 ? -9.25 -22.531 2.326 1 61.41 120 LEU B N 1
ATOM 2341 C CA . LEU B 1 120 ? -8.711 -22.688 0.98 1 61.41 120 LEU B CA 1
ATOM 2342 C C . LEU B 1 120 ? -9.812 -23.078 -0.005 1 61.41 120 LEU B C 1
ATOM 2344 O O . LEU B 1 120 ? -10.242 -24.234 -0.044 1 61.41 120 LEU B O 1
ATOM 2348 N N . ASP B 1 121 ? -10.75 -22.359 -0.199 1 56.16 121 ASP B N 1
ATOM 2349 C CA . ASP B 1 121 ? -11.891 -22.703 -1.043 1 56.16 121 ASP B CA 1
ATOM 2350 C C . ASP B 1 121 ? -11.453 -22.906 -2.492 1 56.16 121 ASP B C 1
ATOM 2352 O O . ASP B 1 121 ? -12.289 -23.109 -3.373 1 56.16 121 ASP B O 1
ATOM 2356 N N . GLY B 1 122 ? -10.133 -23.094 -2.582 1 55.59 122 GLY B N 1
ATOM 2357 C CA . GLY B 1 122 ? -9.633 -23.391 -3.916 1 55.59 122 GLY B CA 1
ATOM 2358 C C . GLY B 1 122 ? -9.836 -22.25 -4.895 1 55.59 122 GLY B C 1
ATOM 2359 O O . GLY B 1 122 ? -9.422 -22.328 -6.051 1 55.59 122 GLY B O 1
ATOM 2360 N N . VAL B 1 123 ? -10.578 -21.281 -4.395 1 61.06 123 VAL B N 1
ATOM 2361 C CA . VAL B 1 123 ? -10.969 -20.203 -5.297 1 61.06 123 VAL B CA 1
ATOM 2362 C C . VAL B 1 123 ? -10.297 -18.891 -4.859 1 61.06 123 VAL B C 1
ATOM 2364 O O . VAL B 1 123 ? -9.758 -18.156 -5.684 1 61.06 123 VAL B O 1
ATOM 2367 N N . ASN B 1 124 ? -10.195 -18.859 -3.57 1 72.38 124 ASN B N 1
ATOM 2368 C CA . ASN B 1 124 ? -9.711 -17.594 -3.047 1 72.38 124 ASN B CA 1
ATOM 2369 C C . ASN B 1 124 ? -8.383 -17.766 -2.303 1 72.38 124 ASN B C 1
ATOM 2371 O O . ASN B 1 124 ? -8.172 -18.766 -1.633 1 72.38 124 ASN B O 1
ATOM 2375 N N . LEU B 1 125 ? -7.441 -16.844 -2.525 1 78.25 125 LEU B N 1
ATOM 2376 C CA . LEU B 1 125 ? -6.184 -16.828 -1.782 1 78.25 125 LEU B CA 1
ATOM 2377 C C . LEU B 1 125 ? -6.414 -16.375 -0.341 1 78.25 125 LEU B C 1
ATOM 2379 O O . LEU B 1 125 ? -6.988 -15.32 -0.099 1 78.25 125 LEU B O 1
ATOM 2383 N N . PRO B 1 126 ? -6.094 -17.266 0.554 1 72.25 126 PRO B N 1
ATOM 2384 C CA . PRO B 1 126 ? -6.23 -16.844 1.947 1 72.25 126 PRO B CA 1
ATOM 2385 C C . PRO B 1 126 ? -5.473 -15.555 2.244 1 72.25 126 PRO B C 1
ATOM 2387 O O . PRO B 1 126 ? -4.363 -15.352 1.741 1 72.25 126 PRO B O 1
ATOM 2390 N N . GLN B 1 127 ? -6.117 -14.703 3.033 1 77.81 127 GLN B N 1
ATOM 2391 C CA . GLN B 1 127 ? -5.559 -13.398 3.355 1 77.81 127 GLN B CA 1
ATOM 2392 C C . GLN B 1 127 ? -4.195 -13.531 4.031 1 77.81 127 GLN B C 1
ATOM 2394 O O . GLN B 1 127 ? -3.291 -12.734 3.781 1 77.81 127 GLN B O 1
ATOM 2399 N N . ALA B 1 128 ? -4.117 -14.555 4.867 1 77.5 128 ALA B N 1
ATOM 2400 C CA . ALA B 1 128 ? -2.877 -14.766 5.609 1 77.5 128 ALA B CA 1
ATOM 2401 C C . ALA B 1 128 ? -1.704 -15.008 4.668 1 77.5 128 ALA B C 1
ATOM 2403 O O . ALA B 1 128 ? -0.582 -14.57 4.934 1 77.5 128 ALA B O 1
ATOM 2404 N N . VAL B 1 129 ? -1.94 -15.648 3.57 1 82.81 129 VAL B N 1
ATOM 2405 C CA . VAL B 1 129 ? -0.906 -15.945 2.586 1 82.81 129 VAL B CA 1
ATOM 2406 C C . VAL B 1 129 ? -0.528 -14.672 1.829 1 82.81 129 VAL B C 1
ATOM 2408 O O . VAL B 1 129 ? 0.643 -14.461 1.509 1 82.81 129 VAL B O 1
ATOM 2411 N N . ALA B 1 130 ? -1.535 -13.828 1.665 1 87.69 130 ALA B N 1
ATOM 2412 C CA . ALA B 1 130 ? -1.315 -12.578 0.938 1 87.69 130 ALA B CA 1
ATOM 2413 C C . ALA B 1 130 ? -0.468 -11.609 1.755 1 87.69 130 ALA B C 1
ATOM 2415 O O . ALA B 1 130 ? 0.104 -10.664 1.209 1 87.69 130 ALA B O 1
ATOM 2416 N N . GLU B 1 131 ? -0.389 -11.898 3.037 1 85.38 131 GLU B N 1
ATOM 2417 C CA . GLU B 1 131 ? 0.333 -10.992 3.924 1 85.38 131 GLU B CA 1
ATOM 2418 C C . GLU B 1 131 ? 1.779 -11.438 4.113 1 85.38 131 GLU B C 1
ATOM 2420 O O . GLU B 1 131 ? 2.582 -10.727 4.719 1 85.38 131 GLU B O 1
ATOM 2425 N N . ILE B 1 132 ? 2.123 -12.555 3.479 1 84.88 132 ILE B N 1
ATOM 2426 C CA . ILE B 1 132 ? 3.465 -13.125 3.557 1 84.88 132 ILE B CA 1
ATOM 2427 C C . ILE B 1 132 ? 4.273 -12.703 2.332 1 84.88 132 ILE B C 1
ATOM 2429 O O . ILE B 1 132 ? 3.789 -12.789 1.201 1 84.88 132 ILE B O 1
ATOM 2433 N N . PRO B 1 133 ? 5.59 -12.297 2.645 1 89.75 133 PRO B N 1
ATOM 2434 C CA . PRO B 1 133 ? 6.426 -11.945 1.493 1 89.75 133 PRO B CA 1
ATOM 2435 C C . PRO B 1 133 ? 6.625 -13.109 0.531 1 89.75 133 PRO B C 1
ATOM 2437 O O . PRO B 1 133 ? 6.586 -14.273 0.948 1 89.75 133 PRO B O 1
ATOM 2440 N N . TRP B 1 134 ? 6.824 -12.836 -0.705 1 92.75 134 TRP B N 1
ATOM 2441 C CA . TRP B 1 134 ? 6.93 -13.812 -1.782 1 92.75 134 TRP B CA 1
ATOM 2442 C C . TRP B 1 134 ? 8.008 -14.844 -1.476 1 92.75 134 TRP B C 1
ATOM 2444 O O . TRP B 1 134 ? 7.816 -16.047 -1.713 1 92.75 134 TRP B O 1
ATOM 2454 N N . GLY B 1 135 ? 9.188 -14.344 -0.937 1 90.12 135 GLY B N 1
ATOM 2455 C CA . GLY B 1 135 ? 10.25 -15.273 -0.594 1 90.12 135 GLY B CA 1
ATOM 2456 C C . GLY B 1 135 ? 9.812 -16.344 0.377 1 90.12 135 GLY B C 1
ATOM 2457 O O . GLY B 1 135 ? 10.164 -17.516 0.215 1 90.12 135 GLY B O 1
ATOM 2458 N N . HIS B 1 136 ? 9.031 -15.984 1.34 1 87.94 136 HIS B N 1
ATOM 2459 C CA . HIS B 1 136 ? 8.523 -16.953 2.312 1 87.94 136 HIS B CA 1
ATOM 2460 C C . HIS B 1 136 ? 7.48 -17.859 1.684 1 87.94 136 HIS B C 1
ATOM 2462 O O . HIS B 1 136 ? 7.449 -19.062 1.975 1 87.94 136 HIS B O 1
ATOM 2468 N N . ASN B 1 137 ? 6.648 -17.312 0.823 1 88.44 137 ASN B N 1
ATOM 2469 C CA . ASN B 1 137 ? 5.676 -18.125 0.112 1 88.44 137 ASN B CA 1
ATOM 2470 C C . ASN B 1 137 ? 6.359 -19.219 -0.714 1 88.44 137 ASN B C 1
ATOM 2472 O O . ASN B 1 137 ? 5.887 -20.359 -0.763 1 88.44 137 ASN B O 1
ATOM 2476 N N . LEU B 1 138 ? 7.457 -18.859 -1.33 1 92.25 138 LEU B N 1
ATOM 2477 C CA . LEU B 1 138 ? 8.211 -19.828 -2.105 1 92.25 138 LEU B CA 1
ATOM 2478 C C . LEU B 1 138 ? 8.734 -20.953 -1.208 1 92.25 138 LEU B C 1
ATOM 2480 O O . LEU B 1 138 ? 8.742 -22.125 -1.602 1 92.25 138 LEU B O 1
ATOM 2484 N N . THR B 1 139 ? 9.133 -20.578 -0.052 1 88.19 139 THR B N 1
ATOM 2485 C CA . THR B 1 139 ? 9.594 -21.578 0.907 1 88.19 139 THR B CA 1
ATOM 2486 C C . THR B 1 139 ? 8.469 -22.531 1.28 1 88.19 139 THR B C 1
ATOM 2488 O O . THR B 1 139 ? 8.68 -23.75 1.374 1 88.19 139 THR B O 1
ATOM 2491 N N . ILE B 1 140 ? 7.324 -22.047 1.442 1 81.88 140 ILE B N 1
ATOM 2492 C CA . ILE B 1 140 ? 6.156 -22.844 1.812 1 81.88 140 ILE B CA 1
ATOM 2493 C C . ILE B 1 140 ? 5.832 -23.828 0.694 1 81.88 140 ILE B C 1
ATOM 2495 O O . ILE B 1 140 ? 5.625 -25.016 0.95 1 81.88 140 ILE B O 1
ATOM 2499 N N . ILE B 1 141 ? 5.82 -23.328 -0.49 1 87.81 141 ILE B N 1
ATOM 2500 C CA . ILE B 1 141 ? 5.438 -24.203 -1.593 1 87.81 141 ILE B CA 1
ATOM 2501 C C . ILE B 1 141 ? 6.496 -25.281 -1.788 1 87.81 141 ILE B C 1
ATOM 2503 O O . ILE B 1 141 ? 6.172 -26.422 -2.139 1 87.81 141 ILE B O 1
ATOM 2507 N N . ASN B 1 142 ? 7.727 -24.953 -1.571 1 88.38 142 ASN B N 1
ATOM 2508 C CA . ASN B 1 142 ? 8.781 -25.953 -1.646 1 88.38 142 ASN B CA 1
ATOM 2509 C C . ASN B 1 142 ? 8.602 -27.031 -0.581 1 88.38 142 ASN B C 1
ATOM 2511 O O . ASN B 1 142 ? 8.836 -28.219 -0.841 1 88.38 142 ASN B O 1
ATOM 2515 N N . LYS B 1 143 ? 8.156 -26.625 0.536 1 81.88 143 LYS B N 1
ATOM 2516 C CA . LYS B 1 143 ? 7.898 -27.578 1.614 1 81.88 143 LYS B CA 1
ATOM 2517 C C . LYS B 1 143 ? 6.727 -28.5 1.273 1 81.88 143 LYS B C 1
ATOM 2519 O O . LYS B 1 143 ? 6.766 -29.703 1.553 1 81.88 143 LYS B O 1
ATOM 2524 N N . ILE B 1 144 ? 5.703 -27.953 0.75 1 79.94 144 ILE B N 1
ATOM 2525 C CA . ILE B 1 144 ? 4.539 -28.734 0.326 1 79.94 144 ILE B CA 1
ATOM 2526 C C . ILE B 1 144 ? 4.957 -29.75 -0.73 1 79.94 144 ILE B C 1
ATOM 2528 O O . ILE B 1 144 ? 4.555 -30.922 -0.671 1 79.94 144 ILE B O 1
ATOM 2532 N N . LYS B 1 145 ? 5.762 -29.344 -1.613 1 81.56 145 LYS B N 1
ATOM 2533 C CA . LYS B 1 145 ? 6.262 -30.234 -2.656 1 81.56 145 LYS B CA 1
ATOM 2534 C C . LYS B 1 145 ? 7.078 -31.391 -2.059 1 81.56 145 LYS B C 1
ATOM 2536 O O . LYS B 1 145 ? 6.941 -32.531 -2.479 1 81.56 145 LYS B O 1
ATOM 2541 N N . ASP B 1 146 ? 7.852 -31.031 -1.145 1 79.56 146 ASP B N 1
ATOM 2542 C CA . ASP B 1 146 ? 8.672 -32.031 -0.479 1 79.56 146 ASP B CA 1
ATOM 2543 C C . ASP B 1 146 ? 7.797 -33.062 0.252 1 79.56 146 ASP B C 1
ATOM 2545 O O . ASP B 1 146 ? 8.078 -34.25 0.221 1 79.56 146 ASP B O 1
ATOM 2549 N N . GLU B 1 147 ? 6.824 -32.594 0.871 1 76.56 147 GLU B N 1
ATOM 2550 C CA . GLU B 1 147 ? 5.914 -33.469 1.587 1 76.56 147 GLU B CA 1
ATOM 2551 C C . GLU B 1 147 ? 5.145 -34.375 0.623 1 76.56 147 GLU B C 1
ATOM 2553 O O . GLU B 1 147 ? 4.926 -35.562 0.908 1 76.56 147 GLU B O 1
ATOM 2558 N N . LYS B 1 148 ? 4.805 -33.812 -0.409 1 73.81 148 LYS B N 1
ATOM 2559 C CA . LYS B 1 148 ? 4.133 -34.594 -1.439 1 73.81 148 LYS B CA 1
ATOM 2560 C C . LYS B 1 148 ? 5.031 -35.719 -1.953 1 73.81 148 LYS B C 1
ATOM 2562 O O . LYS B 1 148 ? 4.59 -36.875 -2.098 1 73.81 148 LYS B O 1
ATOM 2567 N N . GLN B 1 149 ? 6.195 -35.281 -2.166 1 73.19 149 GLN B N 1
ATOM 2568 C CA . GLN B 1 149 ? 7.164 -36.281 -2.629 1 73.19 149 GLN B CA 1
ATOM 2569 C C . GLN B 1 149 ? 7.371 -37.375 -1.586 1 73.19 149 GLN B C 1
ATOM 2571 O O . GLN B 1 149 ? 7.477 -38.562 -1.929 1 73.19 149 GLN B O 1
ATOM 2576 N N . ARG B 1 150 ? 7.402 -36.906 -0.451 1 68.75 150 ARG B N 1
ATOM 2577 C CA . ARG B 1 150 ? 7.578 -37.844 0.638 1 68.75 150 ARG B CA 1
ATOM 2578 C C . ARG B 1 150 ? 6.391 -38.812 0.729 1 68.75 150 ARG B C 1
ATOM 2580 O O . ARG B 1 150 ? 6.57 -40 0.89 1 68.75 150 ARG B O 1
ATOM 2587 N N . LYS B 1 151 ? 5.297 -38.281 0.624 1 71.44 151 LYS B N 1
ATOM 2588 C CA . LYS B 1 151 ? 4.098 -39.125 0.675 1 71.44 151 LYS B CA 1
ATOM 2589 C C . LYS B 1 151 ? 4.043 -40.062 -0.507 1 71.44 151 LYS B C 1
ATOM 2591 O O . LYS B 1 151 ? 3.697 -41.25 -0.344 1 71.44 151 LYS B O 1
ATOM 2596 N N . LEU B 1 152 ? 4.316 -39.562 -1.589 1 65.19 152 LEU B N 1
ATOM 2597 C CA . LEU B 1 152 ? 4.348 -40.375 -2.787 1 65.19 152 LEU B CA 1
ATOM 2598 C C . LEU B 1 152 ? 5.34 -41.531 -2.627 1 65.19 152 LEU B C 1
ATOM 2600 O O . LEU B 1 152 ? 5.039 -42.656 -2.982 1 65.19 152 LEU B O 1
ATOM 2604 N N . LYS B 1 153 ? 6.414 -41.188 -2.123 1 64.38 153 LYS B N 1
ATOM 2605 C CA . LYS B 1 153 ? 7.434 -42.188 -1.899 1 64.38 153 LYS B CA 1
ATOM 2606 C C . LYS B 1 153 ? 6.938 -43.25 -0.93 1 64.38 153 LYS B C 1
ATOM 2608 O O . LYS B 1 153 ? 7.16 -44.469 -1.146 1 64.38 153 LYS B O 1
ATOM 2613 N N . LYS B 1 154 ? 6.336 -42.875 0.06 1 67.88 154 LYS B N 1
ATOM 2614 C CA . LYS B 1 154 ? 5.793 -43.812 1.038 1 67.88 154 LYS B CA 1
ATOM 2615 C C . LYS B 1 154 ? 4.746 -44.719 0.404 1 67.88 154 LYS B C 1
ATOM 2617 O O . LYS B 1 154 ? 4.703 -45.906 0.685 1 67.88 154 LYS B O 1
ATOM 2622 N N . GLN B 1 155 ? 3.949 -44.156 -0.362 1 64.06 155 GLN B N 1
ATOM 2623 C CA . GLN B 1 155 ? 2.908 -44.906 -1.047 1 64.06 155 GLN B CA 1
ATOM 2624 C C . GLN B 1 155 ? 3.516 -45.938 -1.993 1 64.06 155 GLN B C 1
ATOM 2626 O O . GLN B 1 155 ? 3.049 -47.094 -2.059 1 64.06 155 GLN B O 1
ATOM 2631 N N . ILE B 1 156 ? 4.465 -45.5 -2.666 1 60.97 156 ILE B N 1
ATOM 2632 C CA . ILE B 1 156 ? 5.156 -46.406 -3.586 1 60.97 156 ILE B CA 1
ATOM 2633 C C . ILE B 1 156 ? 5.797 -47.531 -2.805 1 60.97 156 ILE B C 1
ATOM 2635 O O . ILE B 1 156 ? 5.676 -48.719 -3.191 1 60.97 156 ILE B O 1
ATOM 2639 N N . LYS B 1 157 ? 6.426 -47.25 -1.834 1 63.84 157 LYS B N 1
ATOM 2640 C CA . LYS B 1 157 ? 7.059 -48.25 -0.996 1 63.84 157 LYS B CA 1
ATOM 2641 C C . LYS B 1 157 ? 6.027 -49.219 -0.444 1 63.84 157 LYS B C 1
ATOM 2643 O O . LYS B 1 157 ? 6.254 -50.438 -0.44 1 63.84 157 LYS B O 1
ATOM 2648 N N . ALA B 1 158 ? 4.98 -48.75 0.023 1 62.09 158 ALA B N 1
ATOM 2649 C CA . ALA B 1 158 ? 3.918 -49.594 0.566 1 62.09 158 ALA B CA 1
ATOM 2650 C C . ALA B 1 158 ? 3.361 -50.531 -0.501 1 62.09 158 ALA B C 1
ATOM 2652 O O . ALA B 1 158 ? 3.123 -51.719 -0.235 1 62.09 158 ALA B O 1
ATOM 2653 N N . ASN B 1 159 ? 3.197 -50 -1.609 1 59.66 159 ASN B N 1
ATOM 2654 C CA . ASN B 1 159 ? 2.688 -50.781 -2.713 1 59.66 159 ASN B CA 1
ATOM 2655 C C . ASN B 1 159 ? 3.682 -51.875 -3.119 1 59.66 159 ASN B C 1
ATOM 2657 O O . ASN B 1 159 ? 3.289 -53 -3.41 1 59.66 159 ASN B O 1
ATOM 2661 N N . LEU B 1 160 ? 4.883 -51.531 -3.117 1 59.78 160 LEU B N 1
ATOM 2662 C CA . LEU B 1 160 ? 5.938 -52.5 -3.451 1 59.78 160 LEU B CA 1
ATOM 2663 C C . LEU B 1 160 ? 6.027 -53.594 -2.402 1 59.78 160 LEU B C 1
ATOM 2665 O O . LEU B 1 160 ? 6.188 -54.75 -2.742 1 59.78 160 LEU B O 1
ATOM 2669 N N . GLU B 1 161 ? 5.871 -53.219 -1.259 1 61.44 161 GLU B N 1
ATOM 2670 C CA . GLU B 1 161 ? 5.887 -54.188 -0.18 1 61.44 161 GLU B CA 1
ATOM 2671 C C . GLU B 1 161 ? 4.668 -55.094 -0.256 1 61.44 161 GLU B C 1
ATOM 2673 O O . GLU B 1 161 ? 4.777 -56.312 -0.011 1 61.44 161 GLU B O 1
ATOM 2678 N N . GLU B 1 162 ? 3.605 -54.625 -0.582 1 56.66 162 GLU B N 1
ATOM 2679 C CA . GLU B 1 162 ? 2.402 -55.438 -0.767 1 56.66 162 GLU B CA 1
ATOM 2680 C C . GLU B 1 162 ? 2.551 -56.375 -1.953 1 56.66 162 GLU B C 1
ATOM 2682 O O . GLU B 1 162 ? 2.107 -57.531 -1.896 1 56.66 162 GLU B O 1
ATOM 2687 N N . LEU B 1 163 ? 3.119 -55.844 -2.912 1 52.25 163 LEU B N 1
ATOM 2688 C CA . LEU B 1 163 ? 3.373 -56.688 -4.082 1 52.25 163 LEU B CA 1
ATOM 2689 C C . LEU B 1 163 ? 4.402 -57.75 -3.768 1 52.25 163 LEU B C 1
ATOM 2691 O O . LEU B 1 163 ? 4.285 -58.906 -4.238 1 52.25 163 LEU B O 1
ATOM 2695 N N . ALA B 1 164 ? 5.301 -57.406 -3.059 1 53.78 164 ALA B N 1
ATOM 2696 C CA . ALA B 1 164 ? 6.336 -58.375 -2.693 1 53.78 164 ALA B CA 1
ATOM 2697 C C . ALA B 1 164 ? 5.793 -59.406 -1.739 1 53.78 164 ALA B C 1
ATOM 2699 O O . ALA B 1 164 ? 6.129 -60.594 -1.857 1 53.78 164 ALA B O 1
ATOM 2700 N N . TYR B 1 165 ? 4.996 -59.031 -0.785 1 53.53 165 TYR B N 1
ATOM 2701 C CA . TYR B 1 165 ? 4.5 -60 0.163 1 53.53 165 TYR B CA 1
ATOM 2702 C C . TYR B 1 165 ? 3.232 -60.688 -0.357 1 53.53 165 TYR B C 1
ATOM 2704 O O . TYR B 1 165 ? 2.785 -61.688 0.192 1 53.53 165 TYR B O 1
ATOM 2712 N N . GLY B 1 166 ? 2.572 -60.031 -1.293 1 50.09 166 GLY B N 1
ATOM 2713 C CA . GLY B 1 166 ? 1.401 -60.688 -1.849 1 50.09 166 GLY B CA 1
ATOM 2714 C C . GLY B 1 166 ? 1.749 -61.812 -2.814 1 50.09 166 GLY B C 1
ATOM 2715 O O . GLY B 1 166 ? 0.868 -62.562 -3.266 1 50.09 166 GLY B O 1
ATOM 2716 N N . PHE B 1 167 ? 2.928 -61.906 -3.328 1 36.91 167 PHE B N 1
ATOM 2717 C CA . PHE B 1 167 ? 3.277 -63.156 -3.945 1 36.91 167 PHE B CA 1
ATOM 2718 C C . PHE B 1 167 ? 3.842 -64.125 -2.91 1 36.91 167 PHE B C 1
ATOM 2720 O O . PHE B 1 167 ? 4.457 -63.719 -1.929 1 36.91 167 PHE B O 1
#

Organism: Petrotoga mobilis (strain DSM 10674 / SJ95) (NCBI:txid403833)

Radius of gyration: 29.81 Å; Cα contacts (8 Å, |Δi|>4): 228; chains: 2; bounding box: 46×122×76 Å

Sequence (334 aa):
MDSDIIKRAEYTEFINELKERIQIAQTKAILSVNRELIYLYWNIGKSIVEKQEDMGWGKSVVEQLAKDLRREFPDVKGFSSRNIWRMRAFYLAFTEDVIKLSQAVPESSSKDLAQLVLALDGVNLPQAVAEIPWGHNLTIINKIKDEKQRKLKKQIKANLEELAYGFMDSDIIKRAEYTEFINELKERIQIAQTKAILSVNRELIYLYWNIGKSIVEKQEDMGWGKSVVEQLAKDLRREFPDVKGFSSRNIWRMRAFYLAFTEDVIKLSQAVPESSSKDLAQLVLALDGVNLPQAVAEIPWGHNLTIINKIKDEKQRKLKKQIKANLEELAYGF

pLDDT: mean 81.33, std 15.75, range [36.91, 97.75]

Secondary structure (DSSP, 8-state):
-HHHHHHHHHHHHHHHHHHHHHHHHHHHHHHHHHHHHHHHHHHHHHHHHHHHHHH---HHHHHHHHHHHHHH-TT-----HHHHHHHHHHHHIIIIIHHHHHHHS-TT--HHHHHHHHH--SSS--HHHHTS-HHHHHHHHHHHHHHHHHHHHHHHHHHHHHHHHH-/-HHHHHHHHHHHHHHHHHHHHHHHHHHHHHHHHHHHHHHHHHHHHHHHHHHHHHH---HHHHHHHHHHHHHH-TT----SHHHHHHHHHHHHIIIIIHHHHHHHS-TT--HHHHHHHHH--SSS--HHHHTS-HHHHHHHHHHHHHHHHHHHHHHHHHHHHHHHHH-